Protein AF-A0A1G7YKD3-F1 (afdb_monomer_lite)

Sequence (193 aa):
MRKVAVENKAVTPDRVGYTEREWEIMSPSARAHALGMTGPFNSEQFAQIHDGLVSPNQDISTAEREVIDRHAAKVNKLTDDYHHAYDDYRRAEAGVVAAIREESRLRQAFEWRMNSDVYAPPTVDDLNEVKAAAAAVRAARKRLDESGETLGVAQVAMNTAKAAAYRARVVVRAEENRKVSDAILRDRGIAVG

Organism: Pseudonocardia oroxyli (NCBI:txid366584)

Radius of gyration: 28.32 Å; chains: 1; bounding box: 62×26×91 Å

Foldseek 3Di:
DDDDDDDPDPDDQVVLPDDPVRVVPDDPVRNCVSVCVVDDDDPVSVVCCVVVVD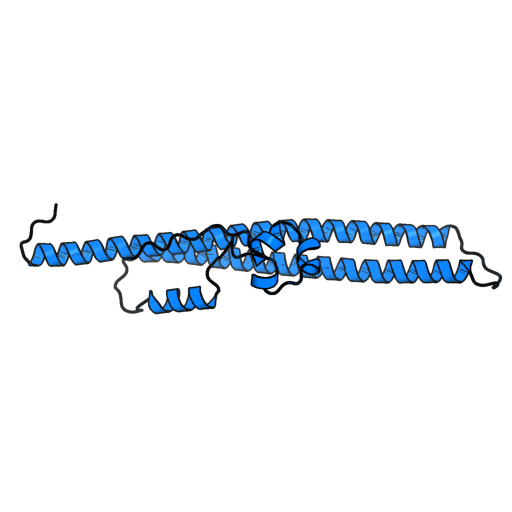PVPDDQDPVLVVLLVVLVVQLVVLVVQLVVLVVQLVVLVVQLVVLVVQLVVLVVVLVCLCPDPPPDHDDPVSVVSNVVSVVSNVVSVVSSVVSVVSSVVSVVSSSVSVVVSVVSNVVSVVVVVVVVVVVVCVVVVHDDD

pLDDT: mean 70.2, std 19.34, range [30.97, 97.44]

Structure (mmCIF, N/CA/C/O backbone):
data_AF-A0A1G7YKD3-F1
#
_entry.id   AF-A0A1G7YKD3-F1
#
loop_
_atom_site.group_PDB
_atom_site.id
_atom_site.type_symbol
_atom_site.label_atom_id
_atom_site.label_alt_id
_atom_site.label_comp_id
_atom_site.label_asym_id
_atom_site.label_entity_id
_atom_site.label_seq_id
_atom_site.pdbx_PDB_ins_code
_atom_site.Cartn_x
_atom_site.Cartn_y
_atom_site.Cartn_z
_atom_site.occupancy
_atom_site.B_iso_or_equiv
_atom_site.auth_seq_id
_atom_site.auth_comp_id
_atom_site.auth_asym_id
_atom_site.auth_atom_id
_atom_site.pdbx_PDB_model_num
ATOM 1 N N . MET A 1 1 ? -1.145 -16.060 40.521 1.00 38.69 1 MET A N 1
ATOM 2 C CA . MET A 1 1 ? -0.784 -15.937 39.090 1.00 38.69 1 MET A CA 1
ATOM 3 C C . MET A 1 1 ? 0.721 -15.719 38.993 1.00 38.69 1 MET A C 1
ATOM 5 O O . MET A 1 1 ? 1.215 -14.784 39.611 1.00 38.69 1 MET A O 1
ATOM 9 N N . ARG A 1 2 ? 1.466 -16.612 38.327 1.00 30.97 2 ARG A N 1
ATOM 10 C CA . ARG A 1 2 ? 2.925 -16.467 38.157 1.00 30.97 2 ARG A CA 1
ATOM 11 C C . ARG A 1 2 ? 3.202 -15.310 37.185 1.00 30.97 2 ARG A C 1
ATOM 13 O O . ARG A 1 2 ? 2.708 -15.347 36.064 1.00 30.97 2 ARG A O 1
ATOM 20 N N . LYS A 1 3 ? 3.972 -14.298 37.602 1.00 34.25 3 LYS A N 1
ATOM 21 C CA . LYS A 1 3 ? 4.530 -13.276 36.699 1.00 34.25 3 LYS A CA 1
ATOM 22 C C . LYS A 1 3 ? 5.616 -13.939 35.849 1.00 34.25 3 LYS A C 1
ATOM 24 O O . LYS A 1 3 ? 6.652 -14.316 36.387 1.00 34.25 3 LYS A O 1
ATOM 29 N N . VAL A 1 4 ? 5.377 -14.097 34.550 1.00 35.22 4 VAL A N 1
ATOM 30 C CA . VAL A 1 4 ? 6.423 -14.472 33.591 1.00 35.22 4 VAL A CA 1
ATOM 31 C C . VAL A 1 4 ? 7.138 -13.186 33.187 1.00 35.22 4 VAL A C 1
ATOM 33 O O . VAL A 1 4 ? 6.549 -12.327 32.535 1.00 35.22 4 VAL A O 1
ATOM 36 N N . ALA A 1 5 ? 8.384 -13.023 33.630 1.00 30.97 5 ALA A N 1
ATOM 37 C CA . ALA A 1 5 ? 9.269 -11.982 33.128 1.00 30.97 5 ALA A CA 1
ATOM 38 C C . ALA A 1 5 ? 9.722 -12.389 31.720 1.00 30.97 5 ALA A C 1
ATOM 40 O O . ALA A 1 5 ? 10.387 -13.409 31.552 1.00 30.97 5 ALA A O 1
ATOM 41 N N . VAL A 1 6 ? 9.322 -11.627 30.704 1.00 36.00 6 VAL A N 1
ATOM 42 C CA . VAL A 1 6 ? 9.832 -11.813 29.343 1.00 36.00 6 VAL A CA 1
ATOM 43 C C . VAL A 1 6 ? 11.226 -11.191 29.300 1.00 36.00 6 VAL A C 1
ATOM 45 O O . VAL A 1 6 ? 11.371 -9.971 29.280 1.00 36.00 6 VAL A O 1
ATOM 48 N N . GLU A 1 7 ? 12.258 -12.032 29.358 1.00 35.00 7 GLU A N 1
ATOM 49 C CA . GLU A 1 7 ? 13.643 -11.616 29.133 1.00 35.00 7 GLU A CA 1
ATOM 50 C C . GLU A 1 7 ? 13.803 -11.108 27.695 1.00 35.00 7 GLU A C 1
ATOM 52 O O . GLU A 1 7 ? 13.514 -11.818 26.730 1.00 35.00 7 GLU A O 1
ATOM 57 N N . ASN A 1 8 ? 14.287 -9.876 27.552 1.00 38.19 8 ASN A N 1
ATOM 58 C CA . ASN A 1 8 ? 14.479 -9.200 26.273 1.00 38.19 8 ASN A CA 1
ATOM 59 C C . ASN A 1 8 ? 15.760 -9.719 25.583 1.00 38.19 8 ASN A C 1
ATOM 61 O O . ASN A 1 8 ? 16.785 -9.041 25.549 1.00 38.19 8 ASN A O 1
ATOM 65 N N . LYS A 1 9 ? 15.743 -10.969 25.101 1.00 45.75 9 LYS A N 1
ATOM 66 C CA . LYS A 1 9 ? 16.811 -11.514 24.245 1.00 45.75 9 LYS A CA 1
ATOM 67 C C . LYS A 1 9 ? 16.598 -11.002 22.821 1.00 45.75 9 LYS A C 1
ATOM 69 O O . LYS A 1 9 ? 15.499 -11.146 22.290 1.00 45.75 9 LYS A O 1
ATOM 74 N N . ALA A 1 10 ? 17.635 -10.412 22.221 1.00 48.62 10 ALA A N 1
ATOM 75 C CA . ALA A 1 10 ? 17.621 -9.960 20.830 1.00 48.62 10 ALA A CA 1
ATOM 76 C C . ALA A 1 10 ? 17.100 -11.087 19.920 1.00 48.62 10 ALA A C 1
ATOM 78 O O . ALA A 1 10 ? 17.615 -12.206 19.950 1.00 48.62 10 ALA A O 1
ATOM 79 N N . VAL A 1 11 ? 16.021 -10.818 19.188 1.00 53.06 11 VAL A N 1
ATOM 80 C CA . VAL A 1 11 ? 15.343 -11.828 18.370 1.00 53.06 11 VAL A CA 1
ATOM 81 C C . VAL A 1 11 ? 16.173 -12.098 17.116 1.00 53.06 11 VAL A C 1
ATOM 83 O O . VAL A 1 11 ? 16.515 -11.161 16.396 1.00 53.06 11 VAL A O 1
ATOM 86 N N . THR A 1 12 ? 16.502 -13.367 16.867 1.00 55.34 12 THR A N 1
ATOM 87 C CA . THR A 1 12 ? 17.271 -13.802 15.694 1.00 55.34 12 THR A CA 1
ATOM 88 C C . THR A 1 12 ? 16.349 -14.135 14.506 1.00 55.34 12 THR A C 1
ATOM 90 O O . THR A 1 12 ? 15.229 -14.604 14.740 1.00 55.34 12 THR A O 1
ATOM 93 N N . PRO A 1 13 ? 16.786 -13.911 13.247 1.00 50.12 13 PRO A N 1
ATOM 94 C CA . PRO A 1 13 ? 15.979 -14.123 12.030 1.00 50.12 13 PRO A CA 1
ATOM 95 C C . PRO A 1 13 ? 15.358 -15.525 11.921 1.00 50.12 13 PRO A C 1
ATOM 97 O O . PRO A 1 13 ? 14.205 -15.686 11.518 1.00 50.12 13 PRO A O 1
ATOM 100 N N . ASP A 1 14 ? 16.086 -16.535 12.391 1.00 51.22 14 ASP A N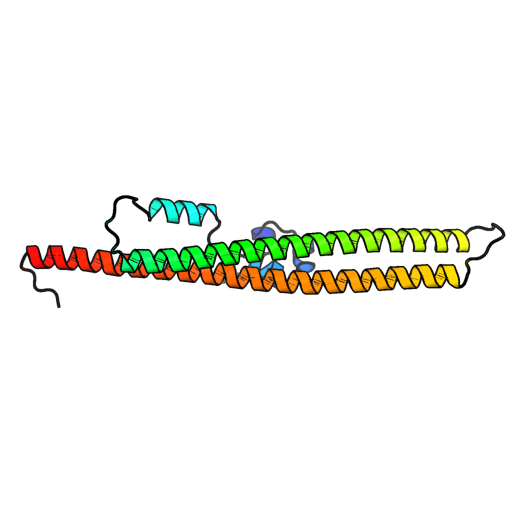 1
ATOM 101 C CA . ASP A 1 14 ? 15.695 -17.946 12.310 1.00 51.22 14 ASP A CA 1
ATOM 102 C C . ASP A 1 14 ? 14.414 -18.252 13.103 1.00 51.22 14 ASP A C 1
ATOM 104 O O . ASP A 1 14 ? 13.656 -19.159 12.761 1.00 51.22 14 ASP A O 1
ATOM 108 N N . ARG A 1 15 ? 14.126 -17.476 14.161 1.00 49.56 15 ARG A N 1
ATOM 109 C CA . ARG A 1 15 ? 12.924 -17.659 14.995 1.00 49.56 15 ARG A CA 1
ATOM 110 C C . ARG A 1 15 ? 11.627 -17.274 14.296 1.00 49.56 15 ARG A C 1
ATOM 112 O O . ARG A 1 15 ? 10.557 -17.638 14.777 1.00 49.56 15 ARG A O 1
ATOM 119 N N . VAL A 1 16 ? 11.725 -16.531 13.202 1.00 54.78 16 VAL A N 1
ATOM 120 C CA . VAL A 1 16 ? 10.587 -16.011 12.440 1.00 54.78 16 VAL A CA 1
ATOM 121 C C . VAL A 1 16 ? 10.553 -16.563 11.014 1.00 54.78 16 VAL A C 1
ATOM 123 O O . VAL A 1 16 ? 9.784 -16.083 10.191 1.00 54.78 16 VAL A O 1
ATOM 126 N N . GLY A 1 17 ? 11.336 -17.617 10.745 1.00 53.56 17 GLY A N 1
ATOM 127 C CA . GLY A 1 17 ? 11.281 -18.381 9.497 1.00 53.56 17 GLY A CA 1
ATOM 128 C C . GLY A 1 17 ? 12.033 -17.756 8.322 1.00 53.56 17 GLY A C 1
ATOM 129 O O . GLY A 1 17 ? 11.758 -18.128 7.186 1.00 53.56 17 GLY A O 1
ATOM 130 N N . TYR A 1 18 ? 12.967 -16.835 8.580 1.00 62.91 18 TYR A N 1
ATOM 131 C CA . TYR A 1 18 ? 13.781 -16.181 7.553 1.00 62.91 18 TYR A CA 1
ATOM 132 C C . TYR A 1 18 ? 15.259 -16.538 7.707 1.00 62.91 18 TYR A C 1
ATOM 134 O O . TYR A 1 18 ? 15.765 -16.665 8.822 1.00 62.91 18 TYR A O 1
ATOM 142 N N . THR A 1 19 ? 15.967 -16.649 6.586 1.00 72.00 19 THR A N 1
ATOM 143 C CA . THR A 1 19 ? 17.433 -16.725 6.563 1.00 72.00 19 THR A CA 1
ATOM 144 C C . THR A 1 19 ? 18.058 -15.361 6.882 1.00 72.00 19 THR A C 1
ATOM 146 O O . THR A 1 19 ? 17.443 -14.316 6.654 1.00 72.00 19 THR A O 1
ATOM 149 N N . GLU A 1 20 ? 19.311 -15.332 7.354 1.00 66.88 20 GLU A N 1
ATOM 150 C CA . GLU A 1 20 ? 20.027 -14.068 7.624 1.00 66.88 20 GLU A CA 1
ATOM 151 C C . GLU A 1 20 ? 20.058 -13.140 6.401 1.00 66.88 20 GLU A C 1
ATOM 153 O O . GLU A 1 20 ? 19.846 -11.933 6.513 1.00 66.88 20 GLU A O 1
ATOM 158 N N . ARG A 1 21 ? 20.224 -13.712 5.205 1.00 57.69 21 ARG A N 1
ATOM 159 C CA . ARG A 1 21 ? 20.298 -12.952 3.953 1.00 57.69 21 ARG A CA 1
ATOM 160 C C . ARG A 1 21 ? 18.961 -12.321 3.565 1.00 57.69 21 ARG A C 1
ATOM 162 O O . ARG A 1 21 ? 18.944 -11.209 3.045 1.00 57.69 21 ARG A O 1
ATOM 169 N N . GLU A 1 22 ? 17.846 -12.999 3.834 1.00 52.38 22 GLU A N 1
ATOM 170 C CA . GLU A 1 22 ? 16.496 -12.442 3.665 1.00 52.38 22 GLU A CA 1
ATOM 171 C C . GLU A 1 22 ? 16.217 -11.332 4.690 1.00 52.38 22 GLU A C 1
ATOM 173 O O . GLU A 1 22 ? 15.547 -10.347 4.380 1.00 52.38 22 GLU A O 1
ATOM 178 N N . TRP A 1 23 ? 16.783 -11.446 5.894 1.00 67.62 23 TRP A N 1
ATOM 179 C CA . TRP A 1 23 ? 16.665 -10.440 6.949 1.00 67.62 23 TRP A CA 1
ATOM 180 C C . TRP A 1 23 ? 17.374 -9.124 6.630 1.00 67.62 23 TRP A C 1
ATOM 182 O O . TRP A 1 23 ? 16.858 -8.043 6.924 1.00 67.62 23 TRP A O 1
ATOM 192 N N . GLU A 1 24 ? 18.554 -9.204 6.019 1.00 65.00 24 GLU A N 1
ATOM 193 C CA . GLU A 1 24 ? 19.370 -8.042 5.662 1.00 65.00 24 GLU A CA 1
ATOM 194 C C . GLU A 1 24 ? 18.742 -7.194 4.552 1.00 65.00 24 GLU A C 1
ATOM 196 O O . GLU A 1 24 ? 18.783 -5.963 4.623 1.00 65.00 24 GLU A O 1
ATOM 201 N N . ILE A 1 25 ? 18.122 -7.843 3.560 1.00 52.56 25 ILE A N 1
ATOM 202 C CA . ILE A 1 25 ? 17.486 -7.172 2.415 1.00 52.56 25 ILE A CA 1
ATOM 203 C C . ILE A 1 25 ? 16.083 -6.638 2.730 1.00 52.56 25 ILE A C 1
ATOM 205 O O . ILE A 1 25 ? 15.553 -5.821 1.977 1.00 52.56 25 ILE A O 1
ATOM 209 N N . MET A 1 26 ? 15.474 -7.070 3.839 1.00 51.12 26 MET A N 1
ATOM 210 C CA . MET A 1 26 ? 14.186 -6.547 4.285 1.00 51.12 26 MET A CA 1
ATOM 211 C C . MET A 1 26 ? 14.311 -5.102 4.775 1.00 51.12 26 MET A C 1
ATOM 213 O O . MET A 1 26 ? 15.222 -4.741 5.531 1.00 51.12 26 MET A O 1
ATOM 217 N N . SER A 1 27 ? 13.333 -4.270 4.409 1.00 48.12 27 SER A N 1
ATOM 218 C CA . SER A 1 27 ? 13.209 -2.931 4.983 1.00 48.12 27 SER A CA 1
ATOM 219 C C . SER A 1 27 ? 13.010 -3.019 6.509 1.00 48.12 27 SER A C 1
ATOM 221 O O . SER A 1 27 ? 12.480 -4.018 7.009 1.00 48.12 27 SER A O 1
ATOM 223 N N . PRO A 1 28 ? 13.408 -1.993 7.285 1.00 47.62 28 PRO A N 1
ATOM 224 C CA . PRO A 1 28 ? 13.198 -1.973 8.736 1.00 47.62 28 PRO A CA 1
ATOM 225 C C . PRO A 1 28 ? 11.739 -2.238 9.145 1.00 47.62 28 PRO A C 1
ATOM 227 O O . PRO A 1 28 ? 11.486 -2.928 10.132 1.00 47.62 28 PRO A O 1
ATOM 230 N N . SER A 1 29 ? 10.779 -1.766 8.345 1.00 45.28 29 SER A N 1
ATOM 231 C CA . SER A 1 29 ? 9.347 -2.009 8.553 1.00 45.28 29 SER A CA 1
ATOM 232 C C . SER A 1 29 ? 8.952 -3.473 8.321 1.00 45.28 29 SER A C 1
ATOM 234 O O . SER A 1 29 ? 8.183 -4.027 9.104 1.00 45.28 29 SER A O 1
ATOM 236 N N . ALA A 1 30 ? 9.511 -4.132 7.300 1.00 47.78 30 ALA A N 1
ATOM 237 C CA . ALA A 1 30 ? 9.285 -5.558 7.050 1.00 47.78 30 ALA A CA 1
ATOM 238 C C . ALA A 1 30 ? 9.865 -6.436 8.175 1.00 47.78 30 ALA A C 1
ATOM 240 O O . ALA A 1 30 ? 9.220 -7.386 8.616 1.00 47.78 30 ALA A O 1
ATOM 241 N N . ARG A 1 31 ? 11.024 -6.054 8.733 1.00 54.31 31 ARG A N 1
ATOM 242 C CA . ARG A 1 31 ? 11.603 -6.716 9.916 1.00 54.31 31 ARG A CA 1
ATOM 243 C C . ARG A 1 31 ? 10.718 -6.553 11.156 1.00 54.31 31 ARG A C 1
ATOM 245 O O . ARG A 1 31 ? 10.467 -7.527 11.858 1.00 54.31 31 ARG A O 1
ATOM 252 N N . ALA A 1 32 ? 10.180 -5.357 11.404 1.00 50.16 32 ALA A N 1
ATOM 253 C CA . ALA A 1 32 ? 9.248 -5.113 12.512 1.00 50.16 32 ALA A CA 1
ATOM 254 C C . ALA A 1 32 ? 7.934 -5.919 12.395 1.00 50.16 32 ALA A C 1
ATOM 256 O O . ALA A 1 32 ? 7.347 -6.297 13.414 1.00 50.16 32 ALA A O 1
ATOM 257 N N . HIS A 1 33 ? 7.493 -6.210 11.167 1.00 50.84 33 HIS A N 1
ATOM 258 C CA . HIS A 1 33 ? 6.355 -7.085 10.885 1.00 50.84 33 HIS A CA 1
ATOM 259 C C . HIS A 1 33 ? 6.683 -8.567 11.143 1.00 50.84 33 HIS A C 1
ATOM 261 O O . HIS A 1 33 ? 5.927 -9.235 11.850 1.00 50.84 33 HIS A O 1
ATOM 267 N N . ALA A 1 34 ? 7.826 -9.058 10.647 1.00 50.78 34 ALA A N 1
ATOM 268 C CA . ALA A 1 34 ? 8.283 -10.437 10.837 1.00 50.78 34 ALA A CA 1
ATOM 269 C C . ALA A 1 34 ? 8.557 -10.784 12.314 1.00 50.78 34 ALA A C 1
ATOM 271 O O . ALA A 1 34 ? 8.275 -11.894 12.748 1.00 50.78 34 ALA A O 1
ATOM 272 N N . LEU A 1 35 ? 9.039 -9.824 13.115 1.00 53.44 35 LEU A N 1
ATOM 273 C CA . LEU A 1 35 ? 9.321 -9.998 14.548 1.00 53.44 35 LEU A CA 1
ATOM 274 C C . LEU A 1 35 ? 8.080 -10.103 15.449 1.00 53.44 35 LEU A C 1
ATOM 276 O O . LEU A 1 35 ? 8.228 -10.219 16.666 1.00 53.44 35 LEU A O 1
ATOM 280 N N . GLY A 1 36 ? 6.861 -9.994 14.910 1.00 54.44 36 GLY A N 1
ATOM 281 C CA . GLY A 1 36 ? 5.640 -9.990 15.725 1.00 54.44 36 GLY A CA 1
ATOM 282 C C . GLY A 1 36 ? 5.551 -8.813 16.711 1.00 54.44 36 GLY A C 1
ATOM 283 O O . GLY A 1 36 ? 4.636 -8.763 17.530 1.00 54.44 36 GLY A O 1
ATOM 284 N N . MET A 1 37 ? 6.460 -7.829 16.620 1.00 45.22 37 MET A N 1
ATOM 285 C CA . MET A 1 37 ? 6.433 -6.600 17.426 1.00 45.22 37 MET A CA 1
ATOM 286 C C . MET A 1 37 ? 5.362 -5.603 16.962 1.00 45.22 37 MET A C 1
ATOM 288 O O . MET A 1 37 ? 5.146 -4.566 17.582 1.00 45.22 37 MET A O 1
ATOM 292 N N . THR A 1 38 ? 4.615 -5.971 15.925 1.00 46.47 38 THR A N 1
ATOM 293 C CA . THR A 1 38 ? 3.302 -5.424 15.592 1.00 46.47 38 THR A CA 1
ATOM 294 C C . THR A 1 38 ? 2.337 -6.591 15.416 1.00 46.47 38 THR A C 1
ATOM 296 O O . THR A 1 38 ? 1.947 -6.915 14.306 1.00 46.47 38 THR A O 1
ATOM 299 N N . GLY A 1 39 ? 1.999 -7.311 16.483 1.00 32.69 39 GLY A N 1
ATOM 300 C CA . GLY A 1 39 ? 0.990 -8.364 16.379 1.00 32.69 39 GLY A CA 1
ATOM 301 C C . GLY A 1 39 ? -0.425 -7.785 16.476 1.00 32.69 39 GLY A C 1
ATOM 302 O O . GLY A 1 39 ? -0.874 -7.552 17.600 1.00 32.69 39 GLY A O 1
ATOM 303 N N . PRO A 1 40 ? -1.189 -7.572 15.384 1.00 43.09 40 PRO A N 1
ATOM 304 C CA . PRO A 1 40 ? -2.617 -7.795 15.483 1.00 43.09 40 PRO A CA 1
ATOM 305 C C . PRO A 1 40 ? -2.806 -9.310 15.628 1.00 43.09 40 PRO A C 1
ATOM 307 O O . PRO A 1 40 ? -2.059 -10.095 15.042 1.00 43.09 40 PRO A O 1
ATOM 310 N N . PHE A 1 41 ? -3.788 -9.728 16.422 1.00 37.12 41 PHE A N 1
ATOM 311 C CA . PHE A 1 41 ? -4.295 -11.099 16.389 1.00 37.12 41 PHE A CA 1
ATOM 312 C C . PHE A 1 41 ? -4.356 -11.590 14.938 1.00 37.12 41 PHE A C 1
ATOM 314 O O . PHE A 1 41 ? -4.842 -10.850 14.073 1.00 37.12 41 PHE A O 1
ATOM 321 N N . ASN A 1 42 ? -3.871 -12.804 14.658 1.00 47.53 42 ASN A N 1
ATOM 322 C CA . ASN A 1 42 ? -4.130 -13.374 13.340 1.00 47.53 42 ASN A CA 1
ATOM 323 C C . ASN A 1 42 ? -5.661 -13.478 13.159 1.00 47.53 42 ASN A C 1
ATOM 325 O O . ASN A 1 42 ? -6.412 -13.548 14.137 1.00 47.53 42 ASN A O 1
ATOM 329 N N . SER A 1 43 ? -6.143 -13.419 11.922 1.00 42.00 43 SER A N 1
ATOM 330 C CA . SER A 1 43 ? -7.576 -13.346 11.608 1.00 42.00 43 SER A CA 1
ATOM 331 C C . SER A 1 43 ? -8.394 -14.460 12.277 1.00 42.00 43 SER A C 1
ATOM 333 O O . SER A 1 43 ? -9.520 -14.221 12.698 1.00 42.00 43 SER A O 1
ATOM 335 N N . GLU A 1 44 ? -7.804 -15.648 12.429 1.00 38.31 44 GLU A N 1
ATOM 336 C CA . GLU A 1 44 ? -8.383 -16.817 13.103 1.00 38.31 44 GLU A CA 1
ATOM 337 C C . GLU A 1 44 ? -8.466 -16.660 14.626 1.00 38.31 44 GLU A C 1
ATOM 339 O O . GLU A 1 44 ? -9.489 -16.980 15.220 1.00 38.31 44 GLU A O 1
ATOM 344 N N . GLN A 1 45 ? -7.433 -16.119 15.272 1.00 44.16 45 GLN A N 1
ATOM 345 C CA . GLN A 1 45 ? -7.435 -15.787 16.696 1.00 44.16 45 GLN A CA 1
ATOM 346 C C . GLN A 1 45 ? -8.430 -14.664 16.977 1.00 44.16 45 GLN A C 1
ATOM 348 O O . GLN A 1 45 ? -9.124 -14.694 17.989 1.00 44.16 45 GLN A O 1
ATOM 353 N N . PHE A 1 46 ? -8.549 -13.697 16.062 1.00 42.62 46 PHE A N 1
ATOM 354 C CA . PHE A 1 46 ? -9.577 -12.670 16.144 1.00 42.62 46 PHE A CA 1
ATOM 355 C C . PHE A 1 46 ? -10.975 -13.272 15.968 1.00 42.62 46 PHE A C 1
ATOM 357 O O . PHE A 1 46 ? -11.850 -12.912 16.740 1.00 42.62 46 PHE A O 1
ATOM 364 N N . ALA A 1 47 ? -11.185 -14.209 15.034 1.00 39.38 47 ALA A N 1
ATOM 365 C CA . ALA A 1 47 ? -12.465 -14.888 14.808 1.00 39.38 47 ALA A CA 1
ATOM 366 C C . ALA A 1 47 ? -12.869 -15.821 15.965 1.00 39.38 47 ALA A C 1
ATOM 368 O O . ALA A 1 47 ? -14.009 -15.788 16.403 1.00 39.38 47 ALA A O 1
ATOM 369 N N . GLN A 1 48 ? -11.941 -16.586 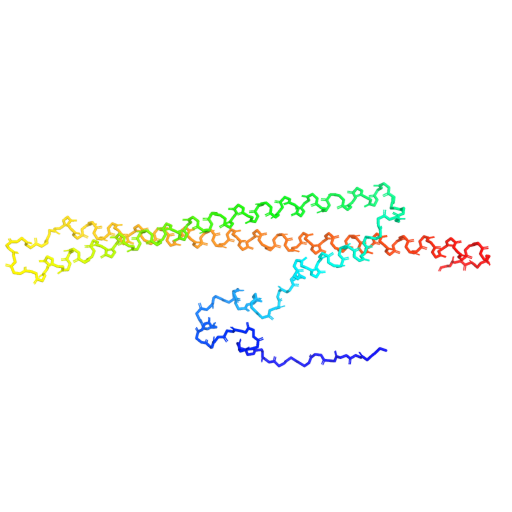16.543 1.00 40.09 48 GLN A N 1
ATOM 370 C CA . GLN A 1 48 ? -12.218 -17.439 17.707 1.00 40.09 48 GLN A CA 1
ATOM 371 C C . GLN A 1 48 ? -12.494 -16.622 18.973 1.00 40.09 48 GLN A C 1
ATOM 373 O O . GLN A 1 48 ? -13.349 -16.987 19.776 1.00 40.09 48 GLN A O 1
ATOM 378 N N . ILE A 1 49 ? -11.810 -15.487 19.146 1.00 40.44 49 ILE A N 1
ATOM 379 C CA . ILE A 1 49 ? -12.129 -14.529 20.209 1.00 40.44 49 ILE A CA 1
ATOM 380 C C . ILE A 1 49 ? -13.454 -13.820 19.896 1.00 40.44 49 ILE A C 1
ATOM 382 O O . ILE A 1 49 ? -14.236 -13.592 20.806 1.00 40.44 49 ILE A O 1
ATOM 386 N N . HIS A 1 50 ? -13.748 -13.509 18.634 1.00 37.00 50 HIS A N 1
ATOM 387 C CA . HIS A 1 50 ? -15.008 -12.912 18.189 1.00 37.00 50 HIS A CA 1
ATOM 388 C C . HIS A 1 50 ? -16.205 -13.836 18.466 1.00 37.00 50 HIS A C 1
ATOM 390 O O . HIS A 1 50 ? -17.159 -13.400 19.106 1.00 37.00 50 HIS A O 1
ATOM 396 N N . ASP A 1 51 ? -16.117 -15.109 18.085 1.00 37.44 51 ASP A N 1
ATOM 397 C CA . ASP A 1 51 ? -17.179 -16.110 18.239 1.00 37.44 51 ASP A CA 1
ATOM 398 C C . ASP A 1 51 ? -17.270 -16.649 19.673 1.00 37.44 51 ASP A C 1
ATOM 400 O O . ASP A 1 51 ? -18.359 -16.920 20.167 1.00 37.44 51 ASP A O 1
ATOM 404 N N . GLY A 1 52 ? -16.145 -16.744 20.390 1.00 37.03 52 GLY A N 1
ATOM 405 C CA . GLY A 1 52 ? -16.121 -17.131 21.804 1.00 37.03 52 GLY A CA 1
ATOM 406 C C . GLY A 1 52 ? -16.570 -16.018 22.756 1.00 37.03 52 GLY A C 1
ATOM 407 O O . GLY A 1 52 ? -17.028 -16.296 23.864 1.00 37.03 52 GLY A O 1
ATOM 408 N N . LEU A 1 53 ? -16.457 -14.750 22.346 1.00 36.97 53 LEU A N 1
ATOM 409 C CA . LEU A 1 53 ? -16.955 -13.615 23.116 1.00 36.97 53 LEU A CA 1
ATOM 410 C C . LEU A 1 53 ? -18.423 -13.330 22.789 1.00 36.97 53 LEU A C 1
ATOM 412 O O . LEU A 1 53 ? -19.182 -13.016 23.706 1.00 36.97 53 LEU A O 1
ATOM 416 N N . VAL A 1 54 ? -18.864 -13.404 21.535 1.00 41.81 54 VAL A N 1
ATOM 417 C CA . VAL A 1 54 ? -20.278 -13.222 21.177 1.00 41.81 54 VAL A CA 1
ATOM 418 C C . VAL A 1 54 ? -21.033 -14.510 21.499 1.00 41.81 54 VAL A C 1
ATOM 420 O O . VAL A 1 54 ? -21.214 -15.360 20.640 1.00 41.81 54 VAL A O 1
ATOM 423 N N . SER A 1 55 ? -21.539 -14.646 22.728 1.00 40.59 55 SER A N 1
ATOM 424 C CA . SER A 1 55 ? -22.763 -15.431 22.879 1.00 40.59 55 SER A CA 1
ATOM 425 C C . SER A 1 55 ? -23.850 -14.649 22.137 1.00 40.59 55 SER A C 1
ATOM 427 O O . SER A 1 55 ? -24.129 -13.514 22.536 1.00 40.59 55 SER A O 1
ATOM 429 N N . PRO A 1 56 ? -24.461 -15.183 21.065 1.00 45.66 56 PRO A N 1
ATOM 430 C CA . PRO A 1 56 ? -25.522 -14.491 20.329 1.00 45.66 56 PRO A CA 1
ATOM 431 C C . PRO A 1 56 ? -26.767 -14.180 21.185 1.00 45.66 56 PRO A C 1
ATOM 433 O O . PRO A 1 56 ? -27.680 -13.521 20.699 1.00 45.66 56 PRO A O 1
ATOM 436 N N . ASN A 1 57 ? -26.786 -14.602 22.457 1.00 43.84 57 ASN A N 1
ATOM 437 C CA . ASN A 1 57 ? -27.937 -14.564 23.354 1.00 43.84 57 ASN A CA 1
ATOM 438 C C . ASN A 1 57 ? -27.787 -13.603 24.556 1.00 43.84 57 ASN A C 1
ATOM 440 O O . ASN A 1 57 ? -28.524 -13.757 25.526 1.00 43.84 57 ASN A O 1
ATOM 444 N N . GLN A 1 58 ? -26.834 -12.662 24.563 1.00 53.66 58 GLN A N 1
ATOM 445 C CA . GLN A 1 58 ? -26.758 -11.639 25.624 1.00 53.66 58 GLN A CA 1
ATOM 446 C C . GLN A 1 58 ? -27.470 -10.342 25.209 1.00 53.66 58 GLN A C 1
ATOM 448 O O . GLN A 1 58 ? -27.235 -9.832 24.113 1.00 53.66 58 GLN A O 1
ATOM 453 N N . ASP A 1 59 ? -28.333 -9.827 26.092 1.00 57.81 59 ASP A N 1
ATOM 454 C CA . ASP A 1 59 ? -29.091 -8.582 25.911 1.00 57.81 59 ASP A CA 1
ATOM 455 C C . ASP A 1 59 ? -28.160 -7.362 25.980 1.00 57.81 59 ASP A C 1
ATOM 457 O O . ASP A 1 59 ? -27.929 -6.790 27.044 1.00 57.81 59 ASP A O 1
ATOM 461 N N . ILE A 1 60 ? -27.626 -6.967 24.825 1.00 60.31 60 ILE A N 1
ATOM 462 C CA . ILE A 1 60 ? -26.855 -5.731 24.649 1.00 60.31 60 ILE A CA 1
ATOM 463 C C . ILE A 1 60 ? -27.841 -4.569 24.493 1.00 60.31 60 ILE A C 1
ATOM 465 O O . ILE A 1 60 ? -28.778 -4.668 23.693 1.00 60.31 60 ILE A O 1
ATOM 469 N N . SER A 1 61 ? -27.644 -3.449 25.197 1.00 72.31 61 SER A N 1
ATOM 470 C CA . SER A 1 61 ? -28.525 -2.290 25.002 1.00 72.31 61 SER A CA 1
ATOM 471 C C . SER A 1 61 ? -28.392 -1.705 23.589 1.00 72.31 61 SER A C 1
ATOM 473 O O . SER A 1 61 ? -27.346 -1.815 22.941 1.00 72.31 61 SER A O 1
ATOM 475 N N . THR A 1 62 ? -29.438 -1.020 23.111 1.00 74.75 62 THR A N 1
ATOM 476 C CA . THR A 1 62 ? -29.441 -0.364 21.789 1.00 74.75 62 THR A CA 1
ATOM 477 C C . THR A 1 62 ? -28.247 0.580 21.610 1.00 74.75 62 THR A C 1
ATOM 479 O O . THR A 1 62 ? -27.587 0.545 20.577 1.00 74.75 62 THR A O 1
ATOM 482 N N . ALA A 1 63 ? -27.903 1.363 22.639 1.00 66.62 63 ALA A N 1
ATOM 483 C CA . ALA A 1 63 ? -26.787 2.310 22.590 1.00 66.62 63 ALA A CA 1
ATOM 484 C C . ALA A 1 63 ? -25.411 1.616 22.505 1.00 66.62 63 ALA A C 1
ATOM 486 O O . ALA A 1 63 ? -24.526 2.056 21.771 1.00 66.62 63 ALA A O 1
ATOM 487 N N . GLU A 1 64 ? -25.221 0.515 23.234 1.00 64.12 64 GLU A N 1
ATOM 488 C CA . GLU A 1 64 ? -23.994 -0.292 23.194 1.00 64.12 64 GLU A CA 1
ATOM 489 C C . GLU A 1 64 ? -23.834 -0.982 21.829 1.00 64.12 64 GLU A C 1
ATOM 491 O O . GLU A 1 64 ? -22.738 -0.999 21.257 1.00 64.12 64 GLU A O 1
ATOM 496 N N . ARG A 1 65 ? -24.941 -1.467 21.253 1.00 71.56 65 ARG A N 1
ATOM 497 C CA . ARG A 1 65 ? -24.972 -2.023 19.896 1.00 71.56 65 ARG A CA 1
ATOM 498 C C . ARG A 1 65 ? -24.626 -0.972 18.837 1.00 71.56 65 ARG A C 1
ATOM 500 O O . ARG A 1 65 ? -23.742 -1.224 18.024 1.00 71.56 65 ARG A O 1
ATOM 507 N N . GLU A 1 66 ? -25.176 0.239 18.917 1.00 75.06 66 GLU A N 1
ATOM 508 C CA . GLU A 1 66 ? -24.825 1.347 18.010 1.00 75.06 66 GLU A CA 1
ATOM 509 C C . GLU A 1 66 ? -23.330 1.722 18.053 1.00 75.06 66 GLU A C 1
ATOM 511 O O . GLU A 1 66 ? -22.728 2.075 17.034 1.00 75.06 66 GLU A O 1
ATOM 516 N N . VAL A 1 67 ? -22.687 1.661 19.225 1.00 70.06 67 VAL A N 1
ATOM 517 C CA . VAL A 1 67 ? -21.233 1.873 19.345 1.00 70.06 67 VAL A CA 1
ATOM 518 C C . VAL A 1 67 ? -20.469 0.762 18.624 1.00 70.06 67 VAL A C 1
ATOM 520 O O . VAL A 1 67 ? -19.566 1.053 17.832 1.00 70.06 67 VAL A O 1
ATOM 523 N N . ILE A 1 68 ? -20.838 -0.499 18.859 1.00 68.00 68 ILE A N 1
ATOM 524 C CA . ILE A 1 68 ? -20.206 -1.663 18.225 1.00 68.00 68 ILE A CA 1
ATOM 525 C C . ILE A 1 68 ? -20.354 -1.604 16.702 1.00 68.00 68 ILE A C 1
ATOM 527 O O . ILE A 1 68 ? -19.365 -1.814 15.994 1.00 68.00 68 ILE A O 1
ATOM 531 N N . ASP A 1 69 ? -21.541 -1.260 16.209 1.00 76.69 69 ASP A N 1
ATOM 532 C CA . ASP A 1 69 ? -21.854 -1.202 14.783 1.00 76.69 69 ASP A CA 1
ATOM 533 C C . ASP A 1 69 ? -21.089 -0.072 14.083 1.00 76.69 69 ASP A C 1
ATOM 535 O O . ASP A 1 69 ? -20.507 -0.289 13.019 1.00 76.69 69 ASP A O 1
ATOM 539 N N . ARG A 1 70 ? -20.960 1.110 14.707 1.00 75.75 70 ARG A N 1
ATOM 540 C CA . ARG A 1 70 ? -20.110 2.201 14.183 1.00 75.75 70 ARG A CA 1
ATOM 541 C C . ARG A 1 70 ? -18.644 1.788 14.067 1.00 75.75 70 ARG A C 1
ATOM 543 O O . ARG A 1 70 ? -17.983 2.102 13.075 1.00 75.75 70 ARG A O 1
ATOM 550 N N . HIS A 1 71 ? -18.121 1.084 15.070 1.00 75.12 71 HIS A N 1
ATOM 551 C CA . HIS A 1 71 ? -16.752 0.576 15.034 1.00 75.12 71 HIS A CA 1
ATOM 552 C C . HIS A 1 71 ? -16.571 -0.522 13.978 1.00 75.12 71 HIS A C 1
ATOM 554 O O . HIS A 1 71 ? -15.558 -0.514 13.279 1.00 75.12 71 HIS A O 1
ATOM 560 N N . ALA A 1 72 ? -17.546 -1.421 13.823 1.00 72.69 72 ALA A N 1
ATOM 561 C CA . ALA A 1 72 ? -17.538 -2.452 12.788 1.00 72.69 72 ALA A CA 1
ATOM 562 C C . ALA A 1 72 ? -17.573 -1.838 11.380 1.00 72.69 72 ALA A C 1
ATOM 564 O O . ALA A 1 72 ? -16.728 -2.166 10.551 1.00 72.69 72 ALA A O 1
ATOM 565 N N . ALA A 1 73 ? -18.459 -0.868 11.139 1.00 76.12 73 ALA A N 1
ATOM 566 C CA . ALA A 1 73 ? -18.543 -0.147 9.871 1.00 76.12 73 ALA A CA 1
ATOM 567 C C . ALA A 1 73 ? -17.220 0.553 9.515 1.00 76.12 73 ALA A C 1
ATOM 569 O O . ALA A 1 73 ? -16.758 0.483 8.376 1.00 76.12 73 ALA A O 1
ATOM 570 N N . LYS A 1 74 ? -16.562 1.177 10.501 1.00 79.44 74 LYS A N 1
ATOM 571 C CA . LYS A 1 74 ? -15.247 1.803 10.308 1.00 79.44 74 LYS A CA 1
ATOM 572 C C . LYS A 1 74 ? -14.160 0.785 9.950 1.00 79.44 74 LYS A C 1
ATOM 574 O O . LYS A 1 74 ? -13.330 1.071 9.093 1.00 79.44 74 LYS A O 1
ATOM 579 N N . VAL A 1 75 ? -14.143 -0.375 10.610 1.00 74.75 75 VAL A N 1
ATOM 580 C CA . VAL A 1 75 ? -13.181 -1.449 10.311 1.00 74.75 75 VAL A CA 1
ATOM 581 C C . VAL A 1 75 ? -13.407 -2.010 8.909 1.00 74.75 75 VAL A C 1
ATOM 583 O O . VAL A 1 75 ? -12.427 -2.200 8.195 1.00 74.75 75 VAL A O 1
ATOM 586 N N . ASN A 1 76 ? -14.661 -2.219 8.499 1.00 79.06 76 ASN A N 1
ATOM 587 C CA . ASN A 1 76 ? -14.989 -2.707 7.158 1.00 79.06 76 ASN A CA 1
ATOM 588 C C . ASN A 1 76 ? -14.487 -1.738 6.087 1.00 79.06 76 ASN A C 1
ATOM 590 O O . ASN A 1 76 ? -13.682 -2.133 5.253 1.00 79.06 76 ASN A O 1
ATOM 594 N N . LYS A 1 77 ? -14.828 -0.447 6.203 1.00 90.62 77 LYS A N 1
ATOM 595 C CA . LYS A 1 77 ? -14.346 0.578 5.268 1.00 90.62 77 LYS A CA 1
ATOM 596 C C . LYS A 1 77 ? -12.817 0.590 5.147 1.00 90.62 77 LYS A C 1
ATOM 598 O O . LYS A 1 77 ? -12.286 0.597 4.049 1.00 90.62 77 LYS A O 1
ATOM 603 N N . LEU A 1 78 ? -12.098 0.574 6.272 1.00 76.75 78 LEU A N 1
ATOM 604 C CA . LEU A 1 78 ? -10.628 0.594 6.255 1.00 76.75 78 LEU A CA 1
ATOM 605 C C . LEU A 1 78 ? -10.013 -0.703 5.714 1.00 76.75 78 LEU A C 1
ATOM 607 O O . LEU A 1 78 ? -8.87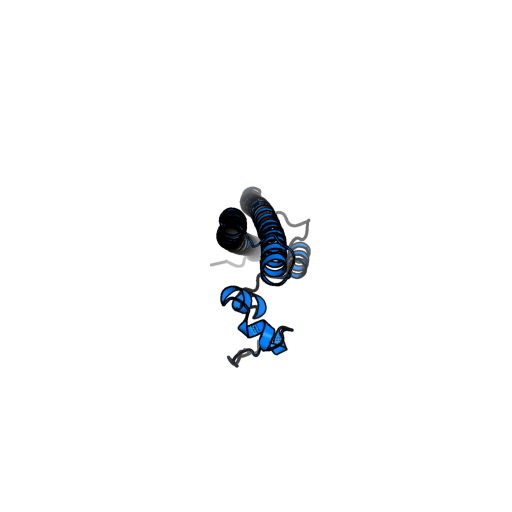4 -0.696 5.256 1.00 76.75 78 LEU A O 1
ATOM 611 N N . THR A 1 79 ? -10.745 -1.812 5.795 1.00 80.88 79 THR A N 1
ATOM 612 C CA . THR A 1 79 ? -10.345 -3.080 5.180 1.00 80.88 79 THR A CA 1
ATOM 613 C C . THR A 1 79 ? -10.500 -2.998 3.661 1.00 80.88 79 THR A C 1
ATOM 615 O O . THR A 1 79 ? -9.601 -3.427 2.944 1.00 80.88 79 THR A O 1
ATOM 618 N N . ASP A 1 80 ? -11.574 -2.374 3.171 1.00 88.12 80 ASP A N 1
ATOM 619 C CA . ASP A 1 80 ? -11.762 -2.101 1.741 1.00 88.12 80 ASP A CA 1
ATOM 620 C C . ASP A 1 80 ? -10.687 -1.138 1.211 1.00 88.12 80 ASP A C 1
ATOM 622 O O . ASP A 1 80 ? -10.048 -1.422 0.197 1.00 88.12 80 ASP A O 1
ATOM 626 N N . ASP A 1 81 ? -10.405 -0.051 1.941 1.00 85.38 81 ASP A N 1
ATOM 627 C CA . ASP A 1 81 ? -9.334 0.903 1.611 1.00 85.38 81 ASP A CA 1
ATOM 628 C C . ASP A 1 81 ? -7.960 0.200 1.531 1.00 85.38 81 ASP A C 1
ATOM 630 O O . ASP A 1 81 ? -7.161 0.473 0.633 1.00 85.38 81 ASP A O 1
ATOM 634 N N . TYR A 1 82 ? -7.686 -0.742 2.444 1.00 86.25 82 TYR A N 1
ATOM 635 C CA . TYR A 1 82 ? -6.470 -1.562 2.420 1.00 86.25 82 TYR A CA 1
ATOM 636 C C . TYR A 1 82 ? -6.398 -2.463 1.182 1.00 86.25 82 TYR A C 1
ATOM 638 O O . TYR A 1 82 ? -5.347 -2.524 0.544 1.00 86.25 82 TYR A O 1
ATOM 646 N N . HIS A 1 83 ? -7.490 -3.142 0.819 1.00 87.81 83 HIS A N 1
ATOM 647 C CA . HIS A 1 83 ? -7.515 -3.987 -0.376 1.00 87.81 83 HIS A CA 1
ATOM 648 C C . HIS A 1 83 ? -7.287 -3.170 -1.652 1.00 87.81 83 HIS A C 1
ATOM 650 O O . HIS A 1 83 ? -6.474 -3.566 -2.485 1.00 87.81 83 HIS A O 1
ATOM 656 N N . HIS A 1 84 ? -7.906 -1.993 -1.774 1.00 91.31 84 HIS A N 1
ATOM 657 C CA . HIS A 1 84 ? -7.658 -1.098 -2.905 1.00 91.31 84 HIS A CA 1
ATOM 658 C C . HIS A 1 84 ? -6.191 -0.652 -2.989 1.00 91.31 84 HIS A C 1
ATOM 660 O O . HIS A 1 84 ? -5.591 -0.728 -4.062 1.00 91.31 84 HIS A O 1
ATOM 666 N N . ALA A 1 85 ? -5.583 -0.269 -1.860 1.00 79.88 85 ALA A N 1
ATOM 667 C CA . ALA A 1 85 ? -4.166 0.094 -1.814 1.00 79.88 85 ALA A CA 1
ATOM 668 C C . ALA A 1 85 ? -3.242 -1.091 -2.156 1.00 79.88 85 ALA A C 1
ATOM 670 O O . ALA A 1 85 ? -2.199 -0.915 -2.790 1.00 79.88 85 ALA A O 1
ATOM 671 N N . TYR A 1 86 ? -3.621 -2.309 -1.765 1.00 87.81 86 TYR A N 1
ATOM 672 C CA . TYR A 1 86 ? -2.888 -3.523 -2.114 1.00 87.81 86 TYR A CA 1
ATOM 673 C C . TYR A 1 86 ? -2.959 -3.813 -3.619 1.00 87.81 86 TYR A C 1
ATOM 675 O O . TYR A 1 86 ? -1.935 -4.104 -4.240 1.00 87.81 86 TYR A O 1
ATOM 683 N N . ASP A 1 87 ? -4.135 -3.665 -4.230 1.00 92.12 87 ASP A N 1
ATOM 684 C CA . ASP A 1 87 ? -4.312 -3.818 -5.675 1.00 92.12 87 ASP A CA 1
ATOM 685 C C . ASP A 1 87 ? -3.520 -2.767 -6.469 1.00 92.12 87 ASP A C 1
ATOM 687 O O . ASP A 1 87 ? -2.943 -3.082 -7.514 1.00 92.12 87 ASP A O 1
ATOM 691 N N . ASP A 1 88 ? -3.462 -1.522 -5.984 1.00 90.00 88 ASP A N 1
ATOM 692 C CA . ASP A 1 88 ? -2.610 -0.465 -6.545 1.00 90.00 88 ASP A CA 1
ATOM 693 C C . ASP A 1 88 ? -1.125 -0.844 -6.471 1.00 90.00 88 ASP A C 1
ATOM 695 O O . ASP A 1 88 ? -0.419 -0.789 -7.483 1.00 90.00 88 ASP A O 1
ATOM 699 N N . TYR A 1 89 ? -0.662 -1.305 -5.305 1.00 87.62 89 TYR A N 1
ATOM 700 C CA . TYR A 1 89 ? 0.712 -1.770 -5.112 1.00 87.62 89 TYR A CA 1
ATOM 701 C C . TYR A 1 89 ? 1.070 -2.913 -6.071 1.00 87.62 89 TYR A C 1
ATOM 703 O O . TYR A 1 89 ? 2.091 -2.855 -6.761 1.00 87.62 89 TYR A O 1
ATOM 711 N N . ARG A 1 90 ? 0.201 -3.924 -6.196 1.00 91.25 90 ARG A N 1
ATOM 712 C CA . ARG A 1 90 ? 0.406 -5.060 -7.110 1.00 91.25 90 ARG A CA 1
ATOM 713 C C . ARG A 1 90 ? 0.440 -4.629 -8.575 1.00 91.25 90 ARG A C 1
ATOM 715 O O . ARG A 1 90 ? 1.255 -5.141 -9.346 1.00 91.25 90 ARG A O 1
ATOM 722 N N . ARG A 1 91 ? -0.399 -3.667 -8.971 1.00 91.25 91 ARG A N 1
ATOM 723 C CA . ARG A 1 91 ? -0.351 -3.073 -10.318 1.00 91.25 91 ARG A CA 1
ATOM 724 C C . ARG A 1 91 ? 0.951 -2.311 -10.558 1.00 91.25 91 ARG A C 1
ATOM 726 O O . ARG A 1 91 ? 1.542 -2.459 -11.629 1.00 91.25 91 ARG A O 1
ATOM 733 N N . ALA A 1 92 ? 1.422 -1.539 -9.580 1.00 84.56 92 ALA A N 1
ATOM 734 C CA . ALA A 1 92 ? 2.695 -0.829 -9.675 1.00 84.56 92 ALA A CA 1
ATOM 735 C C . ALA A 1 92 ? 3.878 -1.803 -9.812 1.00 84.56 92 ALA A C 1
ATOM 737 O O . ALA A 1 92 ? 4.746 -1.604 -10.662 1.00 84.56 92 ALA A O 1
ATOM 738 N N . GLU A 1 93 ? 3.875 -2.897 -9.049 1.00 90.56 93 GLU A N 1
ATOM 739 C CA . GLU A 1 93 ? 4.903 -3.941 -9.100 1.00 90.56 93 GLU A CA 1
ATOM 740 C C . GLU A 1 93 ? 4.959 -4.608 -10.482 1.00 90.56 93 GLU A C 1
ATOM 742 O O . GLU A 1 93 ? 6.026 -4.696 -11.096 1.00 90.56 93 GLU A O 1
ATOM 747 N N . ALA A 1 94 ? 3.801 -4.995 -11.028 1.00 90.06 94 ALA A N 1
ATOM 748 C CA . ALA A 1 94 ? 3.708 -5.531 -12.385 1.00 90.06 94 ALA A CA 1
ATOM 749 C C . ALA A 1 94 ? 4.222 -4.529 -13.437 1.00 90.06 94 ALA A C 1
ATOM 751 O O . ALA A 1 94 ? 4.922 -4.919 -14.376 1.00 90.06 94 ALA A O 1
ATOM 752 N N . GLY A 1 95 ? 3.937 -3.234 -13.255 1.00 89.50 95 GLY A N 1
ATOM 753 C CA . GLY A 1 95 ? 4.455 -2.155 -14.098 1.00 89.50 95 GLY A CA 1
ATOM 754 C C . GLY A 1 95 ? 5.982 -2.034 -14.060 1.00 89.50 95 GLY A C 1
ATOM 755 O O . GLY A 1 95 ? 6.609 -1.876 -15.109 1.00 89.50 95 GLY A O 1
ATOM 756 N N . VAL A 1 96 ? 6.600 -2.175 -12.882 1.00 92.94 96 VAL A N 1
ATOM 757 C CA . VAL A 1 96 ? 8.067 -2.207 -12.736 1.00 92.94 96 VAL A CA 1
ATOM 758 C C . VAL A 1 96 ? 8.660 -3.399 -13.479 1.00 92.94 96 VAL A C 1
ATOM 760 O O . VAL A 1 96 ? 9.622 -3.233 -14.230 1.00 92.94 96 VAL A O 1
ATOM 763 N N . VAL A 1 97 ? 8.080 -4.591 -13.320 1.00 94.94 97 VAL A N 1
ATOM 764 C CA . VAL A 1 97 ? 8.550 -5.804 -14.008 1.00 94.94 97 VAL A CA 1
ATOM 765 C C . VAL A 1 97 ? 8.466 -5.645 -15.527 1.00 94.94 97 VAL A C 1
ATOM 767 O O . VAL A 1 97 ? 9.423 -5.979 -16.228 1.00 94.94 97 VAL A O 1
ATOM 770 N N . ALA A 1 98 ? 7.358 -5.110 -16.045 1.00 92.81 98 ALA A N 1
ATOM 771 C CA . ALA A 1 98 ? 7.194 -4.852 -17.473 1.00 92.81 98 ALA A CA 1
ATOM 772 C C . ALA A 1 98 ? 8.239 -3.853 -17.999 1.00 92.81 98 ALA A C 1
ATOM 774 O O . ALA A 1 98 ? 8.878 -4.117 -19.017 1.00 92.81 98 ALA A O 1
ATOM 775 N N . ALA A 1 99 ? 8.477 -2.755 -17.273 1.00 90.94 99 ALA A N 1
ATOM 776 C CA . ALA A 1 99 ? 9.476 -1.757 -17.647 1.00 90.94 99 ALA A CA 1
ATOM 777 C C . ALA A 1 99 ? 10.906 -2.325 -17.645 1.00 90.94 99 ALA A C 1
ATOM 779 O O . ALA A 1 99 ? 11.683 -2.025 -18.548 1.00 90.94 99 ALA A O 1
ATOM 780 N N . ILE A 1 100 ? 11.257 -3.166 -16.662 1.00 93.50 100 ILE A N 1
ATOM 781 C CA . ILE A 1 100 ? 12.582 -3.805 -16.587 1.00 93.50 100 ILE A CA 1
ATOM 782 C C . ILE A 1 100 ? 12.790 -4.763 -17.758 1.00 93.50 100 ILE A C 1
ATOM 784 O O . ILE A 1 100 ? 13.856 -4.754 -18.367 1.00 93.50 100 ILE A O 1
ATOM 788 N N . ARG A 1 101 ? 11.779 -5.576 -18.091 1.00 95.94 101 ARG A N 1
ATOM 789 C CA . ARG A 1 101 ? 11.856 -6.489 -19.242 1.00 95.94 101 ARG A CA 1
ATOM 790 C C . ARG A 1 101 ? 12.110 -5.726 -20.536 1.00 95.94 101 ARG A C 1
ATOM 792 O O . ARG A 1 101 ? 12.951 -6.145 -21.324 1.00 95.94 101 ARG A O 1
ATOM 799 N N . GLU A 1 102 ? 11.416 -4.609 -20.726 1.00 96.69 102 GLU A N 1
ATOM 800 C CA . GLU A 1 102 ? 11.578 -3.779 -21.916 1.00 96.69 102 GLU A CA 1
ATOM 801 C C . GLU A 1 102 ? 12.949 -3.091 -21.970 1.00 96.69 102 GLU A C 1
ATOM 803 O O . GLU A 1 102 ? 13.618 -3.132 -23.001 1.00 96.69 102 GLU A O 1
ATOM 808 N N . GLU A 1 103 ? 13.425 -2.536 -20.851 1.00 97.12 103 GLU A N 1
ATOM 809 C CA . GLU A 1 103 ? 14.773 -1.961 -20.766 1.00 97.12 103 GLU A CA 1
ATOM 810 C C . GLU A 1 103 ? 15.855 -3.008 -21.052 1.00 97.12 103 GLU A C 1
ATOM 812 O O . GLU A 1 103 ? 16.767 -2.745 -21.835 1.00 97.12 103 GLU A O 1
ATOM 817 N N . SER A 1 104 ? 15.713 -4.217 -20.501 1.00 96.38 104 SER A N 1
ATOM 818 C CA . SER A 1 104 ? 16.641 -5.324 -20.745 1.00 96.38 104 SER A CA 1
ATOM 819 C C . SER A 1 104 ? 16.635 -5.759 -22.211 1.00 96.38 104 SER A C 1
ATOM 821 O O . SER A 1 104 ? 17.699 -5.984 -22.783 1.00 96.38 104 SER A O 1
ATOM 823 N N . ARG A 1 105 ? 15.455 -5.831 -22.843 1.00 96.12 105 ARG A N 1
ATOM 824 C CA . ARG A 1 105 ? 15.310 -6.155 -24.271 1.00 96.12 105 ARG A CA 1
ATOM 825 C C . ARG A 1 105 ? 16.032 -5.131 -25.151 1.00 96.12 105 ARG A C 1
ATOM 827 O O . ARG A 1 105 ? 16.786 -5.519 -26.041 1.00 96.12 105 ARG A O 1
ATOM 834 N N . LEU A 1 106 ? 15.816 -3.838 -24.901 1.00 94.00 106 LEU A N 1
ATOM 835 C CA . LEU A 1 106 ? 16.443 -2.751 -25.661 1.00 94.00 106 LEU A CA 1
ATOM 836 C C . LEU A 1 106 ? 17.957 -2.701 -25.438 1.00 94.00 106 LEU A C 1
ATOM 838 O O . LEU A 1 106 ? 18.716 -2.551 -26.393 1.00 94.00 106 LEU A O 1
ATOM 842 N N . ARG A 1 107 ? 18.409 -2.897 -24.195 1.00 94.00 107 ARG A N 1
ATOM 843 C CA . ARG A 1 107 ? 19.835 -2.962 -23.867 1.00 94.00 107 ARG A CA 1
ATOM 844 C C . ARG A 1 107 ? 20.527 -4.127 -24.573 1.00 94.00 107 ARG A C 1
ATOM 846 O O . ARG A 1 107 ? 21.570 -3.919 -25.179 1.00 94.00 107 ARG A O 1
ATOM 853 N N . GLN A 1 108 ? 19.936 -5.322 -24.556 1.00 92.56 108 GLN A N 1
ATOM 854 C CA . GLN A 1 108 ? 20.484 -6.484 -25.265 1.00 92.56 108 GLN A CA 1
ATOM 855 C C . GLN A 1 108 ? 20.552 -6.251 -26.776 1.00 92.56 108 GLN A C 1
ATOM 857 O O . GLN A 1 108 ? 21.549 -6.601 -27.402 1.00 92.56 108 GLN A O 1
ATOM 862 N N . ALA A 1 109 ? 19.524 -5.635 -27.369 1.00 89.62 109 ALA A N 1
ATOM 863 C CA . ALA A 1 109 ? 19.541 -5.281 -28.787 1.00 89.62 109 ALA A CA 1
ATOM 864 C C . ALA A 1 109 ? 20.668 -4.285 -29.113 1.00 89.62 109 ALA A C 1
ATOM 866 O O . ALA A 1 109 ? 21.366 -4.452 -30.114 1.00 89.62 109 ALA A O 1
ATOM 867 N N . PHE A 1 110 ? 20.878 -3.287 -28.250 1.00 89.69 110 PHE A N 1
ATOM 868 C CA . PHE A 1 110 ? 21.970 -2.323 -28.373 1.00 89.69 110 PHE A CA 1
ATOM 869 C C . PHE A 1 110 ? 23.349 -2.997 -28.255 1.00 89.69 110 PHE A C 1
ATOM 871 O O . PHE A 1 110 ? 24.209 -2.799 -29.110 1.00 89.69 110 PHE A O 1
ATOM 878 N N . GLU A 1 111 ? 23.552 -3.836 -27.236 1.00 89.81 111 GLU A N 1
ATOM 879 C CA . GLU A 1 111 ? 24.797 -4.586 -27.015 1.00 89.81 111 GLU A CA 1
ATOM 880 C C . GLU A 1 111 ? 25.092 -5.559 -28.160 1.00 89.81 111 GLU A C 1
ATOM 882 O O . GLU A 1 111 ? 26.235 -5.675 -28.598 1.00 89.81 111 GLU A O 1
ATOM 887 N N . TRP A 1 112 ? 24.071 -6.236 -28.686 1.00 88.62 112 TRP A N 1
ATOM 888 C CA . TRP A 1 112 ? 24.231 -7.122 -29.834 1.00 88.62 112 TRP A CA 1
ATOM 889 C C . TRP A 1 112 ? 24.716 -6.356 -31.068 1.00 88.62 112 TRP A C 1
ATOM 891 O O . TRP A 1 112 ? 25.659 -6.805 -31.711 1.00 88.62 112 TRP A O 1
ATOM 901 N N . ARG A 1 113 ? 24.157 -5.168 -31.351 1.00 85.00 113 ARG A N 1
ATOM 902 C CA . ARG A 1 113 ? 24.620 -4.307 -32.457 1.00 85.00 113 ARG A CA 1
ATOM 903 C C . ARG A 1 113 ? 26.036 -3.774 -32.247 1.00 85.00 113 ARG A C 1
ATOM 905 O O . ARG A 1 113 ? 26.779 -3.667 -33.213 1.00 85.00 113 ARG A O 1
ATOM 912 N N . MET A 1 114 ? 26.420 -3.457 -31.008 1.00 84.75 114 MET A N 1
ATOM 913 C CA . MET A 1 114 ? 27.802 -3.073 -30.676 1.00 84.75 114 MET A CA 1
ATOM 914 C C . MET A 1 114 ? 28.802 -4.205 -30.948 1.00 84.75 114 MET A C 1
ATOM 916 O O . MET A 1 114 ? 29.938 -3.930 -31.323 1.00 84.75 114 MET A O 1
ATOM 920 N N . ASN A 1 115 ? 28.391 -5.457 -30.719 1.00 84.62 115 ASN A N 1
ATOM 921 C CA . ASN A 1 115 ? 29.262 -6.634 -30.762 1.00 84.62 115 ASN A CA 1
ATOM 922 C C . ASN A 1 115 ? 29.193 -7.418 -32.082 1.00 84.62 115 ASN A C 1
ATOM 924 O O . ASN A 1 115 ? 30.001 -8.320 -32.294 1.00 84.62 115 ASN A O 1
ATOM 928 N N . SER A 1 116 ? 28.219 -7.141 -32.951 1.00 75.81 116 SER A N 1
ATOM 929 C CA . SER A 1 116 ? 28.121 -7.782 -34.259 1.00 75.81 116 SER A CA 1
ATOM 930 C C . SER A 1 116 ? 28.995 -7.048 -35.276 1.00 75.81 116 SER A C 1
ATOM 932 O O . SER A 1 116 ? 28.770 -5.866 -35.514 1.00 75.81 116 SER A O 1
ATOM 934 N N . ASP A 1 117 ? 29.881 -7.760 -35.980 1.00 65.12 117 ASP A N 1
ATOM 935 C CA . ASP A 1 117 ? 30.631 -7.255 -37.154 1.00 65.12 117 ASP A CA 1
ATOM 936 C C . ASP A 1 117 ? 29.726 -6.949 -38.377 1.00 65.12 117 ASP A C 1
ATOM 938 O O . ASP A 1 117 ? 30.186 -6.759 -39.504 1.00 65.12 117 ASP A O 1
ATOM 942 N N . VAL A 1 118 ? 28.405 -6.934 -38.180 1.00 63.56 118 VAL A N 1
ATOM 943 C CA . VAL A 1 118 ? 27.406 -6.622 -39.200 1.00 63.56 118 VAL A CA 1
ATOM 944 C C . VAL A 1 118 ? 27.326 -5.100 -39.361 1.00 63.56 118 VAL A C 1
ATOM 946 O O . VAL A 1 118 ? 27.257 -4.362 -38.387 1.00 63.56 118 VAL A O 1
ATOM 949 N N . TYR A 1 119 ? 27.307 -4.654 -40.620 1.00 56.25 119 TYR A N 1
ATOM 950 C CA . TYR A 1 119 ? 27.508 -3.300 -41.173 1.00 56.25 119 TYR A CA 1
ATOM 951 C C . TYR A 1 119 ? 26.726 -2.096 -40.582 1.00 56.25 119 TYR A C 1
ATOM 953 O O . TYR A 1 119 ? 26.821 -0.998 -41.132 1.00 56.25 119 TYR A O 1
ATOM 961 N N . ALA A 1 120 ? 25.945 -2.255 -39.513 1.00 70.38 120 ALA A N 1
ATOM 962 C CA . ALA A 1 120 ? 25.109 -1.203 -38.938 1.00 70.38 120 ALA A CA 1
ATOM 963 C C . ALA A 1 120 ? 25.464 -0.960 -37.458 1.00 70.38 120 ALA A C 1
ATOM 965 O O . ALA A 1 120 ? 24.849 -1.570 -36.578 1.00 70.38 120 ALA A O 1
ATOM 966 N N . PRO A 1 121 ? 26.435 -0.072 -37.165 1.00 77.38 121 PRO A N 1
ATOM 967 C CA . PRO A 1 121 ? 26.715 0.332 -35.793 1.00 77.38 121 PRO A CA 1
ATOM 968 C C . PRO A 1 121 ? 25.461 0.951 -35.152 1.00 77.38 121 PRO A C 1
ATOM 970 O O . PRO A 1 121 ? 24.646 1.560 -35.856 1.00 77.38 121 PRO A O 1
ATOM 973 N N . PRO A 1 122 ? 25.284 0.816 -33.828 1.00 83.19 122 PRO A N 1
ATOM 974 C CA . PRO A 1 122 ? 24.139 1.393 -33.143 1.00 83.19 122 PRO A CA 1
ATOM 975 C C . PRO A 1 122 ? 24.108 2.913 -33.295 1.00 83.19 122 PRO A C 1
ATOM 977 O O . PRO A 1 122 ? 25.132 3.600 -33.309 1.00 83.19 122 PRO A O 1
ATOM 980 N N . THR A 1 123 ? 22.894 3.429 -33.410 1.00 89.12 123 THR A N 1
ATOM 981 C CA . THR A 1 123 ? 22.614 4.839 -33.656 1.00 89.12 123 THR A CA 1
ATOM 982 C C . THR A 1 123 ? 22.449 5.614 -32.350 1.00 89.12 123 THR A C 1
ATOM 984 O O . THR A 1 123 ? 22.260 5.056 -31.266 1.00 89.12 123 THR A O 1
ATOM 987 N N . VAL A 1 124 ? 22.486 6.945 -32.456 1.00 90.31 124 VAL A N 1
ATOM 988 C CA . VAL A 1 124 ? 22.115 7.834 -31.344 1.00 90.31 124 VAL A CA 1
ATOM 989 C C . VAL A 1 124 ? 20.666 7.585 -30.908 1.00 90.31 124 VAL A C 1
ATOM 991 O O . VAL A 1 124 ? 20.370 7.678 -29.717 1.00 90.31 124 VAL A O 1
ATOM 994 N N . ASP A 1 125 ? 19.787 7.216 -31.841 1.00 91.81 125 ASP A N 1
ATOM 995 C CA . ASP A 1 125 ? 18.389 6.893 -31.555 1.00 91.81 125 A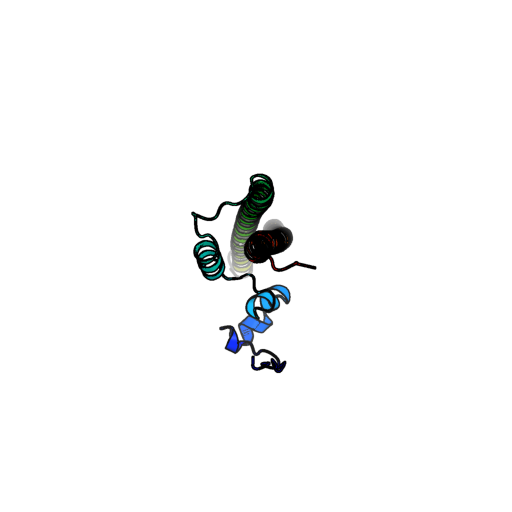SP A CA 1
ATOM 996 C C . ASP A 1 125 ? 18.269 5.616 -30.715 1.00 91.81 125 ASP A C 1
ATOM 998 O O . ASP A 1 125 ? 17.593 5.641 -29.689 1.00 91.81 125 ASP A O 1
ATOM 1002 N N . ASP A 1 126 ? 19.028 4.560 -31.036 1.00 90.88 126 ASP A N 1
ATOM 1003 C CA . ASP A 1 126 ? 19.069 3.335 -30.219 1.00 90.88 126 ASP A CA 1
ATOM 1004 C C . ASP A 1 126 ? 19.523 3.641 -28.775 1.00 90.88 126 ASP A C 1
ATOM 1006 O O . ASP A 1 126 ? 18.960 3.142 -27.797 1.00 90.88 126 ASP A O 1
ATOM 1010 N N . LEU A 1 127 ? 20.522 4.520 -28.613 1.00 90.94 127 LEU A N 1
ATOM 1011 C CA . LEU A 1 127 ? 20.972 4.966 -27.291 1.00 90.94 127 LEU A CA 1
ATOM 1012 C C . LEU A 1 127 ? 19.886 5.770 -26.553 1.00 90.94 127 LEU A C 1
ATOM 1014 O O . LEU A 1 127 ? 19.748 5.653 -25.329 1.00 90.94 127 LEU A O 1
ATOM 1018 N N . ASN A 1 128 ? 19.133 6.607 -27.268 1.00 95.56 128 ASN A N 1
ATOM 1019 C CA . ASN A 1 128 ? 18.037 7.389 -26.701 1.00 95.56 128 ASN A CA 1
ATOM 1020 C C . ASN A 1 128 ? 16.869 6.495 -26.266 1.00 95.56 128 ASN A C 1
ATOM 1022 O O . ASN A 1 128 ? 16.309 6.733 -25.195 1.00 95.56 128 ASN A O 1
ATOM 1026 N N . GLU A 1 129 ? 16.553 5.442 -27.020 1.00 95.12 129 GLU A N 1
ATOM 1027 C CA . GLU A 1 129 ? 15.539 4.445 -26.656 1.00 95.12 129 GLU A CA 1
ATOM 1028 C C . GLU A 1 129 ? 15.911 3.706 -25.365 1.00 95.12 129 GLU A C 1
ATOM 1030 O O . GLU A 1 129 ? 15.103 3.636 -24.435 1.00 95.12 129 GLU A O 1
ATOM 1035 N N . VAL A 1 130 ? 17.161 3.242 -25.240 1.00 94.00 130 VAL A N 1
ATOM 1036 C CA . VAL A 1 130 ? 17.653 2.602 -24.004 1.00 94.00 130 VAL A CA 1
ATOM 1037 C C . VAL A 1 130 ? 17.586 3.572 -22.818 1.00 94.00 130 VAL A C 1
ATOM 1039 O O . VAL A 1 130 ? 17.130 3.210 -21.730 1.00 94.00 130 VAL A O 1
ATOM 1042 N N . LYS A 1 131 ? 17.989 4.837 -23.008 1.00 96.06 131 LYS A N 1
ATOM 1043 C CA . LYS A 1 131 ? 17.896 5.873 -21.962 1.00 96.06 131 LYS A CA 1
ATOM 1044 C C . LYS A 1 131 ? 16.450 6.155 -21.553 1.00 96.06 131 LYS A C 1
ATOM 1046 O O . LYS A 1 131 ? 16.185 6.314 -20.357 1.00 96.06 131 LYS A O 1
ATOM 1051 N N . ALA A 1 132 ? 15.530 6.215 -22.513 1.00 95.88 132 ALA A N 1
ATOM 1052 C CA . ALA A 1 132 ? 14.108 6.421 -22.265 1.00 95.88 132 ALA A CA 1
ATOM 1053 C C . ALA A 1 132 ? 13.508 5.243 -21.483 1.00 95.88 132 ALA A C 1
ATOM 1055 O O . ALA A 1 132 ? 12.818 5.461 -20.485 1.00 95.88 132 ALA A O 1
ATOM 1056 N N . ALA A 1 133 ? 13.848 4.005 -21.849 1.00 95.12 133 ALA A N 1
ATOM 1057 C CA . ALA A 1 133 ? 13.417 2.811 -21.128 1.00 95.12 133 ALA A CA 1
ATOM 1058 C C . ALA A 1 133 ? 13.959 2.776 -19.689 1.00 95.12 133 ALA A C 1
ATOM 1060 O O . ALA A 1 133 ? 13.205 2.551 -18.741 1.00 95.12 133 ALA A O 1
ATOM 1061 N N . ALA A 1 134 ? 15.236 3.113 -19.484 1.00 94.50 134 ALA A N 1
ATOM 1062 C CA . ALA A 1 134 ? 15.812 3.234 -18.145 1.00 94.50 134 ALA A CA 1
ATOM 1063 C C . ALA A 1 134 ? 15.129 4.332 -17.303 1.00 94.50 134 ALA A C 1
ATOM 1065 O O . ALA A 1 134 ? 14.936 4.171 -16.093 1.00 94.50 134 ALA A O 1
ATOM 1066 N N . ALA A 1 135 ? 14.734 5.451 -17.919 1.00 96.69 135 ALA A N 1
ATOM 1067 C CA . ALA A 1 135 ? 13.947 6.486 -17.250 1.00 96.69 135 ALA A CA 1
ATOM 1068 C C . ALA A 1 135 ? 12.539 5.989 -16.879 1.00 96.69 135 ALA A C 1
ATOM 1070 O O . ALA A 1 135 ? 12.081 6.260 -15.766 1.00 96.69 135 ALA A O 1
ATOM 1071 N N . ALA A 1 136 ? 11.893 5.211 -17.751 1.00 94.88 136 ALA A N 1
ATOM 1072 C CA . ALA A 1 136 ? 10.604 4.584 -17.475 1.00 94.88 136 ALA A CA 1
ATOM 1073 C C . ALA A 1 136 ? 10.683 3.600 -16.294 1.00 94.88 136 ALA A C 1
ATOM 1075 O O . ALA A 1 136 ? 9.814 3.630 -15.424 1.00 94.88 136 ALA A O 1
ATOM 1076 N N . VAL A 1 137 ? 11.759 2.808 -16.185 1.00 97.44 137 VAL A N 1
ATOM 1077 C CA . VAL A 1 137 ? 12.006 1.935 -15.020 1.00 97.44 137 VAL A CA 1
ATOM 1078 C C . VAL A 1 137 ? 12.110 2.745 -13.727 1.00 97.44 137 VAL A C 1
ATOM 1080 O O . VAL A 1 137 ? 11.487 2.386 -12.728 1.00 97.44 137 VAL A O 1
ATOM 1083 N N . ARG A 1 138 ? 12.867 3.852 -13.721 1.00 96.94 138 ARG A N 1
ATOM 1084 C CA . ARG A 1 138 ? 12.976 4.726 -12.536 1.00 96.94 138 ARG A CA 1
ATOM 1085 C C . ARG A 1 138 ? 11.627 5.323 -12.142 1.00 96.94 138 ARG A C 1
ATOM 1087 O O . ARG A 1 138 ? 11.291 5.332 -10.961 1.00 96.94 138 ARG A O 1
ATOM 1094 N N . ALA A 1 139 ? 10.847 5.784 -13.118 1.00 96.19 139 ALA A N 1
ATOM 1095 C CA . ALA A 1 139 ? 9.511 6.316 -12.874 1.00 96.19 139 ALA A CA 1
ATOM 1096 C C . ALA A 1 139 ? 8.556 5.243 -12.320 1.00 96.19 139 ALA A C 1
ATOM 1098 O O . ALA A 1 139 ? 7.805 5.516 -11.387 1.00 96.19 139 ALA A O 1
ATOM 1099 N N . ALA A 1 140 ? 8.614 4.015 -12.847 1.00 94.00 140 ALA A N 1
ATOM 1100 C CA . ALA A 1 140 ? 7.822 2.896 -12.347 1.00 94.00 140 ALA A CA 1
ATOM 1101 C C . ALA A 1 140 ? 8.201 2.528 -10.903 1.00 94.00 140 ALA A C 1
ATOM 1103 O O . ALA A 1 140 ? 7.315 2.338 -10.075 1.00 94.00 140 ALA A O 1
ATOM 1104 N N . ARG A 1 141 ? 9.502 2.490 -10.577 1.00 95.94 141 ARG A N 1
ATOM 1105 C CA . ARG A 1 141 ? 9.984 2.237 -9.207 1.00 95.94 141 ARG A CA 1
ATOM 1106 C C . ARG A 1 141 ? 9.497 3.297 -8.228 1.00 95.94 141 ARG A C 1
ATOM 1108 O O . ARG A 1 141 ? 8.970 2.947 -7.185 1.00 95.94 141 ARG A O 1
ATOM 1115 N N . LYS A 1 142 ? 9.576 4.574 -8.608 1.00 97.12 142 LYS A N 1
ATOM 1116 C CA . LYS A 1 142 ? 9.057 5.664 -7.777 1.00 97.12 142 LYS A CA 1
ATOM 1117 C C . LYS A 1 142 ? 7.570 5.474 -7.448 1.00 97.12 142 LYS A C 1
ATOM 1119 O O . LYS A 1 142 ? 7.177 5.625 -6.300 1.00 97.12 142 LYS A O 1
ATOM 1124 N N . ARG A 1 143 ? 6.751 5.092 -8.434 1.00 93.69 143 ARG A N 1
ATOM 1125 C CA . ARG A 1 143 ? 5.322 4.801 -8.208 1.00 93.69 143 ARG A CA 1
ATOM 1126 C C . ARG A 1 143 ? 5.099 3.590 -7.307 1.00 93.69 143 ARG A C 1
ATOM 1128 O O . ARG A 1 143 ? 4.139 3.583 -6.542 1.00 93.69 143 ARG A O 1
ATOM 1135 N N . LEU A 1 144 ? 5.945 2.564 -7.413 1.00 94.44 144 LEU A N 1
ATOM 1136 C CA . LEU A 1 144 ? 5.897 1.408 -6.518 1.00 94.44 144 LEU A CA 1
ATOM 1137 C C . LEU A 1 144 ? 6.171 1.827 -5.071 1.00 94.44 144 LEU A C 1
ATOM 1139 O O . LEU A 1 144 ? 5.437 1.405 -4.183 1.00 94.44 144 LEU A O 1
ATOM 1143 N N . ASP A 1 145 ? 7.163 2.690 -4.853 1.00 94.06 145 ASP A N 1
ATOM 1144 C CA . ASP A 1 145 ? 7.475 3.232 -3.529 1.00 94.06 145 ASP A CA 1
ATOM 1145 C C . ASP A 1 145 ? 6.295 4.060 -2.982 1.00 94.06 145 ASP A C 1
ATOM 1147 O O . ASP A 1 145 ? 5.810 3.780 -1.888 1.00 94.06 145 ASP A O 1
ATOM 1151 N N . GLU A 1 146 ? 5.746 4.990 -3.777 1.00 92.75 146 GLU A N 1
ATOM 1152 C CA . GLU A 1 146 ? 4.562 5.802 -3.422 1.00 92.75 146 GLU A CA 1
ATOM 1153 C C . GLU A 1 146 ? 3.329 4.922 -3.092 1.00 92.75 146 GLU A C 1
ATOM 1155 O O . GLU A 1 146 ? 2.580 5.178 -2.142 1.00 92.75 146 GLU A O 1
ATOM 1160 N N . SER A 1 147 ? 3.127 3.837 -3.847 1.00 88.88 147 SER A N 1
ATOM 1161 C CA . SER A 1 147 ? 2.046 2.871 -3.597 1.00 88.88 147 SER A CA 1
ATOM 1162 C C . SER A 1 147 ? 2.306 2.047 -2.331 1.00 88.88 147 SER A C 1
ATOM 1164 O O . SER A 1 147 ? 1.379 1.767 -1.571 1.00 88.88 147 SER A O 1
ATOM 1166 N N . GLY A 1 148 ? 3.565 1.686 -2.070 1.00 86.06 148 GLY A N 1
ATOM 1167 C CA . GLY A 1 148 ? 3.983 0.983 -0.858 1.00 86.06 148 GLY A CA 1
ATOM 1168 C C . GLY A 1 148 ? 3.783 1.824 0.403 1.00 86.06 148 GLY A C 1
ATOM 1169 O O . GLY A 1 148 ? 3.309 1.309 1.416 1.00 86.06 148 GLY A O 1
ATOM 1170 N N . GLU A 1 149 ? 4.065 3.127 0.335 1.00 90.56 149 GLU A N 1
ATOM 1171 C CA . GLU A 1 149 ? 3.763 4.072 1.415 1.00 90.56 149 GLU A CA 1
ATOM 1172 C C . GLU A 1 149 ? 2.256 4.131 1.694 1.00 90.56 149 GLU A C 1
ATOM 1174 O O . GLU A 1 149 ? 1.831 3.990 2.844 1.00 90.56 149 GLU A O 1
ATOM 1179 N N . THR A 1 150 ? 1.440 4.257 0.645 1.00 84.75 150 THR A N 1
ATOM 1180 C CA . THR A 1 150 ? -0.028 4.297 0.757 1.00 84.75 150 THR A CA 1
ATOM 1181 C C . THR A 1 150 ? -0.584 3.022 1.401 1.00 84.75 150 THR A C 1
ATOM 1183 O O . THR A 1 150 ? -1.399 3.094 2.327 1.00 84.75 150 THR A O 1
ATOM 1186 N N . LEU A 1 151 ? -0.091 1.852 0.979 1.00 83.38 151 LEU A N 1
ATOM 1187 C CA . LEU A 1 151 ? -0.434 0.555 1.566 1.00 83.38 151 LEU A CA 1
ATOM 1188 C C . LEU A 1 151 ? -0.071 0.487 3.058 1.00 83.38 151 LEU A C 1
ATOM 1190 O O . LEU A 1 151 ? -0.882 0.048 3.879 1.00 83.38 151 LEU A O 1
ATOM 1194 N N . GLY A 1 152 ? 1.123 0.964 3.422 1.00 75.50 152 GLY A N 1
ATOM 1195 C CA . GLY A 1 152 ? 1.572 1.026 4.812 1.00 75.50 152 GLY A CA 1
ATOM 1196 C C . GLY A 1 152 ? 0.661 1.891 5.689 1.00 75.50 152 GLY A C 1
ATOM 1197 O O . GLY A 1 152 ? 0.268 1.468 6.780 1.00 75.50 152 GLY A O 1
ATOM 1198 N N . VAL A 1 153 ? 0.255 3.071 5.205 1.00 82.12 153 VAL A N 1
ATOM 1199 C CA . VAL A 1 153 ? -0.681 3.954 5.924 1.00 82.12 153 VAL A CA 1
ATOM 1200 C C . VAL A 1 153 ? -2.045 3.282 6.114 1.00 82.12 153 VAL A C 1
ATOM 1202 O O . VAL A 1 153 ? -2.577 3.286 7.230 1.00 82.12 153 VAL A O 1
ATOM 1205 N N . ALA A 1 154 ? -2.593 2.660 5.066 1.00 70.88 154 ALA A N 1
ATOM 1206 C CA . ALA A 1 154 ? -3.875 1.957 5.136 1.00 70.88 154 ALA A CA 1
ATOM 1207 C C . ALA A 1 154 ? -3.843 0.808 6.161 1.00 70.88 154 ALA A C 1
ATOM 1209 O O . ALA A 1 154 ? -4.758 0.662 6.977 1.00 70.88 154 ALA A O 1
ATOM 1210 N N . GLN A 1 155 ? -2.747 0.043 6.201 1.00 80.94 155 GLN A N 1
ATOM 1211 C CA . GLN A 1 155 ? -2.567 -1.050 7.155 1.00 80.94 155 GLN A CA 1
ATOM 1212 C C . GLN A 1 155 ? -2.525 -0.559 8.611 1.00 80.94 155 GLN A C 1
ATOM 1214 O O . GLN A 1 155 ? -3.179 -1.140 9.485 1.00 80.94 155 GLN A O 1
ATOM 1219 N N . VAL A 1 156 ? -1.796 0.529 8.892 1.00 76.69 156 VAL A N 1
ATOM 1220 C CA . VAL A 1 156 ? -1.738 1.127 10.239 1.00 76.69 156 VAL A CA 1
ATOM 1221 C C . VAL A 1 156 ? -3.113 1.637 10.667 1.00 76.69 156 VAL A C 1
ATOM 1223 O O . VAL A 1 156 ? -3.538 1.382 11.801 1.00 76.69 156 VAL A O 1
ATOM 1226 N N . ALA A 1 157 ? -3.839 2.307 9.769 1.00 69.06 157 ALA A N 1
ATOM 1227 C CA . ALA A 1 157 ? -5.182 2.805 10.043 1.00 69.06 157 ALA A CA 1
ATOM 1228 C C . ALA A 1 157 ? -6.158 1.659 10.362 1.00 69.06 157 ALA A C 1
ATOM 1230 O O . ALA A 1 157 ? -6.864 1.715 11.376 1.00 69.06 157 ALA A O 1
ATOM 1231 N N . MET A 1 158 ? -6.145 0.589 9.560 1.00 80.06 158 MET A N 1
ATOM 1232 C CA . MET A 1 158 ? -6.955 -0.613 9.776 1.00 80.06 158 MET A CA 1
ATOM 1233 C C . MET A 1 158 ? -6.649 -1.264 11.132 1.00 80.06 158 MET A C 1
ATOM 1235 O O . MET A 1 158 ? -7.566 -1.519 11.917 1.00 80.06 158 MET A O 1
ATOM 1239 N N . ASN A 1 159 ? -5.374 -1.510 11.444 1.00 74.44 159 ASN A N 1
ATOM 1240 C CA . ASN A 1 159 ? -4.970 -2.136 12.708 1.00 74.44 159 ASN A CA 1
ATOM 1241 C C . ASN A 1 159 ? -5.367 -1.281 13.918 1.00 74.44 159 ASN A C 1
ATOM 1243 O O . ASN A 1 159 ? -5.891 -1.796 14.910 1.00 74.44 159 ASN A O 1
ATOM 1247 N N . THR A 1 160 ? -5.203 0.038 13.813 1.00 74.75 160 THR A N 1
ATOM 1248 C CA . THR A 1 160 ? -5.634 0.986 14.848 1.00 74.75 160 THR A CA 1
ATOM 1249 C C . THR A 1 160 ? -7.147 0.934 15.061 1.00 74.75 160 THR A C 1
ATOM 1251 O O . THR A 1 160 ? -7.617 0.907 16.202 1.00 74.75 160 THR A O 1
ATOM 1254 N N . ALA A 1 161 ? -7.927 0.876 13.979 1.00 65.69 161 ALA A N 1
ATOM 1255 C CA . ALA A 1 161 ? -9.379 0.778 14.059 1.00 65.69 161 ALA A CA 1
ATOM 1256 C C . ALA A 1 161 ? -9.841 -0.553 14.665 1.00 65.69 161 ALA A C 1
ATOM 1258 O O . ALA A 1 161 ? -10.719 -0.539 15.529 1.00 65.69 161 ALA A O 1
ATOM 1259 N N . LYS A 1 162 ? -9.211 -1.676 14.296 1.00 73.19 162 LYS A N 1
ATOM 1260 C CA . LYS A 1 162 ? -9.465 -2.996 14.899 1.00 73.19 162 LYS A CA 1
ATOM 1261 C C . LYS A 1 162 ? -9.192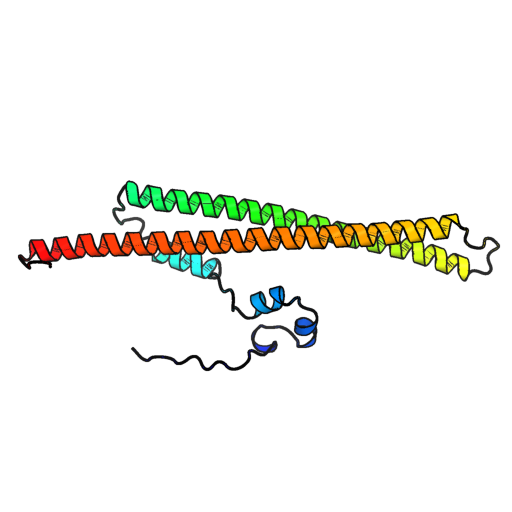 -2.981 16.406 1.00 73.19 162 LYS A C 1
ATOM 1263 O O . LYS A 1 162 ? -10.036 -3.414 17.189 1.00 73.19 162 LYS A O 1
ATOM 1268 N N . ALA A 1 163 ? -8.069 -2.400 16.835 1.00 65.44 163 ALA A N 1
ATOM 1269 C CA . ALA A 1 163 ? -7.733 -2.265 18.253 1.00 65.44 163 ALA A CA 1
ATOM 1270 C C . ALA A 1 163 ? -8.712 -1.353 19.018 1.00 65.44 163 ALA A C 1
ATOM 1272 O O . ALA A 1 163 ? -9.050 -1.620 20.173 1.00 65.44 163 ALA A O 1
ATOM 1273 N N . ALA A 1 164 ? -9.185 -0.265 18.403 1.00 61.50 164 ALA A N 1
ATOM 1274 C CA . ALA A 1 164 ? -10.208 0.598 18.994 1.00 61.50 164 ALA A CA 1
ATOM 1275 C C . ALA A 1 164 ? -11.563 -0.118 19.121 1.00 61.50 164 ALA A C 1
ATOM 1277 O O . ALA A 1 164 ? -12.179 -0.058 20.183 1.00 61.50 164 ALA A O 1
ATOM 1278 N N . ALA A 1 165 ? -11.985 -0.844 18.082 1.00 63.59 165 ALA A N 1
ATOM 1279 C CA . ALA A 1 165 ? -13.212 -1.638 18.090 1.00 63.59 165 ALA A CA 1
ATOM 1280 C C . ALA A 1 165 ? -13.187 -2.713 19.187 1.00 63.59 165 ALA A C 1
ATOM 1282 O O . ALA A 1 165 ? -14.163 -2.879 19.917 1.00 63.59 165 ALA A O 1
ATOM 1283 N N . TYR A 1 166 ? -12.052 -3.400 19.351 1.00 69.56 166 TYR A N 1
ATOM 1284 C CA . TYR A 1 166 ? -11.860 -4.369 20.428 1.00 69.56 166 TYR A CA 1
ATOM 1285 C C . TYR A 1 166 ? -11.987 -3.720 21.813 1.00 69.56 166 TYR A C 1
ATOM 1287 O O . TYR A 1 166 ? -12.753 -4.194 22.648 1.00 69.56 166 TYR A O 1
ATOM 1295 N N . ARG A 1 167 ? -11.294 -2.596 22.049 1.00 62.34 167 ARG A N 1
ATOM 1296 C CA . ARG A 1 167 ? -11.365 -1.873 23.330 1.00 62.34 167 ARG A CA 1
ATOM 1297 C C . ARG A 1 167 ? -12.784 -1.417 23.664 1.00 62.34 167 ARG A C 1
ATOM 1299 O O . ARG A 1 167 ? -13.219 -1.624 24.790 1.00 62.34 167 ARG A O 1
ATOM 1306 N N . ALA A 1 168 ? -13.512 -0.863 22.693 1.00 59.94 168 ALA A N 1
ATOM 1307 C CA . ALA A 1 168 ? -14.903 -0.456 22.885 1.00 59.94 168 ALA A CA 1
ATOM 1308 C C . ALA A 1 168 ? -15.783 -1.641 23.323 1.00 59.94 168 ALA A C 1
ATOM 1310 O O . ALA A 1 168 ? -16.533 -1.530 24.287 1.00 59.94 168 ALA A O 1
ATOM 1311 N N . ARG A 1 169 ? -15.623 -2.807 22.683 1.00 62.03 169 ARG A N 1
ATOM 1312 C CA . ARG A 1 169 ? -16.357 -4.033 23.041 1.00 62.03 169 ARG A CA 1
ATOM 1313 C C . ARG A 1 169 ? -16.026 -4.540 24.447 1.00 62.03 169 ARG A C 1
ATOM 1315 O O . ARG A 1 169 ? -16.922 -4.989 25.155 1.00 62.03 169 ARG A O 1
ATOM 1322 N N . VAL A 1 170 ? -14.758 -4.483 24.856 1.00 61.22 170 VAL A N 1
ATOM 1323 C CA . VAL A 1 170 ? -14.342 -4.892 26.210 1.00 61.22 170 VAL A CA 1
ATOM 1324 C C . VAL A 1 170 ? -14.939 -3.968 27.276 1.00 61.22 170 VAL A C 1
ATOM 1326 O O . VAL A 1 170 ? -15.399 -4.458 28.304 1.00 61.22 170 VAL A O 1
ATOM 1329 N N . VAL A 1 171 ? -14.970 -2.655 27.027 1.00 63.28 171 VAL A N 1
ATOM 1330 C CA . VAL A 1 171 ? -15.563 -1.672 27.951 1.00 63.28 171 VAL A CA 1
ATOM 1331 C C . VAL A 1 171 ? -17.064 -1.902 28.116 1.00 63.28 171 VAL A C 1
ATOM 1333 O O . VAL A 1 171 ? -17.522 -2.015 29.248 1.00 63.28 171 VAL A O 1
ATOM 1336 N N . VAL A 1 172 ? -17.800 -2.071 27.011 1.00 62.09 172 VAL A N 1
ATOM 1337 C CA . VAL A 1 172 ? -19.242 -2.386 27.035 1.00 62.09 172 VAL A CA 1
ATOM 1338 C C . VAL A 1 172 ? -19.522 -3.615 27.909 1.00 62.09 172 VAL A C 1
ATOM 1340 O O . VAL A 1 172 ? -20.349 -3.560 28.813 1.00 62.09 172 VAL A O 1
ATOM 1343 N N . ARG A 1 173 ? -18.751 -4.697 27.741 1.00 63.00 173 ARG A N 1
ATOM 1344 C CA . ARG A 1 173 ? -18.903 -5.905 28.575 1.00 63.00 173 ARG A CA 1
ATOM 1345 C C . ARG A 1 173 ? -18.605 -5.679 30.046 1.00 63.00 173 ARG A C 1
ATOM 1347 O O . ARG A 1 173 ? -19.238 -6.288 30.903 1.00 63.00 173 ARG A O 1
ATOM 1354 N N . ALA A 1 174 ? -17.591 -4.876 30.359 1.00 62.84 174 ALA A N 1
ATOM 1355 C CA . ALA A 1 174 ? -17.265 -4.566 31.745 1.00 62.84 174 ALA A CA 1
ATOM 1356 C C . ALA A 1 174 ? -18.418 -3.801 32.416 1.00 62.84 174 ALA A C 1
ATOM 1358 O O . ALA A 1 174 ? -18.758 -4.091 33.562 1.00 62.84 174 ALA A O 1
ATOM 1359 N N . GLU A 1 175 ? -19.056 -2.881 31.689 1.00 72.19 175 GLU A N 1
ATOM 1360 C CA . GLU A 1 175 ? -20.241 -2.161 32.157 1.00 72.19 175 GLU A CA 1
ATOM 1361 C C . GLU A 1 175 ? -21.454 -3.083 32.324 1.00 72.19 175 GLU A C 1
ATOM 1363 O O . GLU A 1 175 ? -22.131 -3.004 33.349 1.00 72.19 175 GLU A O 1
ATOM 1368 N N . GLU A 1 176 ? -21.705 -3.995 31.384 1.00 68.00 176 GLU A N 1
ATOM 1369 C CA . GLU A 1 176 ? -22.768 -5.005 31.494 1.00 68.00 176 GLU A CA 1
ATOM 1370 C C . GLU A 1 176 ? -22.563 -5.928 32.699 1.00 68.00 176 GLU A C 1
ATOM 1372 O O . GLU A 1 176 ? -23.465 -6.096 33.521 1.00 68.00 176 GLU A O 1
ATOM 1377 N N . ASN A 1 177 ? -21.354 -6.467 32.869 1.00 63.44 177 ASN A N 1
ATOM 1378 C CA . ASN A 1 177 ? -21.023 -7.316 34.013 1.00 63.44 177 ASN A CA 1
ATOM 1379 C C . ASN A 1 177 ? -21.179 -6.568 35.342 1.00 63.44 177 ASN A C 1
ATOM 1381 O O . ASN A 1 177 ? -21.613 -7.164 36.333 1.00 63.44 177 ASN A O 1
ATOM 1385 N N . ARG A 1 178 ? -20.870 -5.263 35.369 1.00 72.81 178 ARG A N 1
ATOM 1386 C CA . ARG A 1 178 ? -21.137 -4.407 36.529 1.00 72.81 178 ARG A CA 1
ATOM 1387 C C . ARG A 1 178 ? -22.639 -4.287 36.789 1.00 72.81 178 ARG A C 1
ATOM 1389 O O . ARG A 1 178 ? -23.053 -4.561 37.904 1.00 72.81 178 ARG A O 1
ATOM 1396 N N . LYS A 1 179 ? -23.461 -3.979 35.775 1.00 68.88 179 LYS A N 1
ATOM 1397 C CA . LYS A 1 179 ? -24.933 -3.882 35.909 1.00 68.88 179 LYS A CA 1
ATOM 1398 C C . LYS A 1 179 ? -25.544 -5.175 36.473 1.00 68.88 179 LYS A C 1
ATOM 1400 O O . LYS A 1 179 ? -26.388 -5.108 37.364 1.00 68.88 179 LYS A O 1
ATOM 1405 N N . VAL A 1 180 ? -25.105 -6.341 35.990 1.00 65.44 180 VAL A N 1
ATOM 1406 C CA . VAL A 1 180 ? -25.567 -7.654 36.484 1.00 65.44 180 VAL A CA 1
ATOM 1407 C C . VAL A 1 180 ? -25.114 -7.892 37.923 1.00 65.44 180 VAL A C 1
ATOM 1409 O O . VAL A 1 180 ? -25.916 -8.304 38.760 1.00 65.44 180 VAL A O 1
ATOM 1412 N N . SER A 1 181 ? -23.847 -7.607 38.230 1.00 63.16 181 SER A N 1
ATOM 1413 C CA . SER A 1 181 ? -23.309 -7.758 39.587 1.00 63.16 181 SER A CA 1
ATOM 1414 C C . SER A 1 181 ? -24.043 -6.848 40.576 1.00 63.16 181 SER A C 1
ATOM 1416 O O . SER A 1 181 ? -24.478 -7.318 41.623 1.00 63.16 181 SER A O 1
ATOM 1418 N N . ASP A 1 182 ? -24.270 -5.585 40.213 1.00 72.31 182 ASP A N 1
ATOM 1419 C CA . ASP A 1 182 ? -25.019 -4.612 41.012 1.00 72.31 182 ASP A CA 1
ATOM 1420 C C . ASP A 1 182 ? -26.464 -5.074 41.247 1.00 72.31 182 ASP A C 1
ATOM 1422 O O . ASP A 1 182 ? -26.982 -4.954 42.359 1.00 72.31 182 ASP A O 1
ATOM 1426 N N . ALA A 1 183 ? -27.115 -5.640 40.224 1.00 65.75 183 ALA A N 1
ATOM 1427 C CA . ALA A 1 183 ? -28.463 -6.189 40.342 1.00 65.75 183 ALA A CA 1
ATOM 1428 C C . ALA A 1 183 ? -28.518 -7.375 41.321 1.00 65.75 183 ALA A C 1
ATOM 1430 O O . ALA A 1 183 ? -29.380 -7.395 42.196 1.00 65.75 183 ALA A O 1
ATOM 1431 N N . ILE A 1 184 ? -27.571 -8.316 41.229 1.00 64.31 184 ILE A N 1
ATOM 1432 C CA . ILE A 1 184 ? -27.472 -9.474 42.137 1.00 64.31 184 ILE A CA 1
ATOM 1433 C C . ILE A 1 184 ? -27.198 -9.027 43.577 1.00 64.31 184 ILE A C 1
ATOM 1435 O O . ILE A 1 184 ? -27.783 -9.562 44.520 1.00 64.31 184 ILE A O 1
ATOM 1439 N N . LEU A 1 185 ? -26.294 -8.064 43.768 1.00 67.31 185 LEU A N 1
ATOM 1440 C CA . LEU A 1 185 ? -25.955 -7.553 45.095 1.00 67.31 185 LEU A CA 1
ATOM 1441 C C . LEU A 1 185 ? -27.150 -6.834 45.731 1.00 67.31 185 LEU A C 1
ATOM 1443 O O . LEU A 1 185 ? -27.462 -7.091 46.895 1.00 67.31 185 LEU A O 1
ATOM 1447 N N . ARG A 1 186 ? -27.871 -6.017 44.953 1.00 73.25 186 ARG A N 1
ATOM 1448 C CA . ARG A 1 186 ? -29.094 -5.342 45.406 1.00 73.25 186 ARG A CA 1
ATOM 1449 C C . ARG A 1 186 ? -30.202 -6.334 45.769 1.00 73.25 186 ARG A C 1
ATOM 1451 O O . ARG A 1 186 ? -30.818 -6.163 46.816 1.00 73.25 186 ARG A O 1
ATOM 1458 N N . ASP A 1 187 ? -30.429 -7.363 44.952 1.00 80.56 187 ASP A N 1
ATOM 1459 C CA . ASP A 1 187 ? -31.426 -8.417 45.216 1.00 80.56 187 ASP A CA 1
ATOM 1460 C C . ASP A 1 187 ? -31.136 -9.172 46.525 1.00 80.56 187 ASP A C 1
ATOM 1462 O O . ASP A 1 187 ? -32.032 -9.545 47.276 1.00 80.56 187 ASP A O 1
ATOM 1466 N N . ARG A 1 188 ? -29.852 -9.302 46.876 1.00 73.00 188 ARG A N 1
ATOM 1467 C CA . ARG A 1 188 ? -29.400 -9.904 48.138 1.00 73.00 188 ARG A CA 1
ATOM 1468 C C . ARG A 1 188 ? -29.373 -8.938 49.325 1.00 73.00 188 ARG A C 1
ATOM 1470 O O . ARG A 1 188 ? -28.888 -9.314 50.390 1.00 73.00 188 ARG A O 1
ATOM 1477 N N . GLY A 1 189 ? -29.850 -7.703 49.162 1.00 76.88 189 GLY A N 1
ATOM 1478 C CA . GLY A 1 189 ? -29.819 -6.677 50.208 1.00 76.88 189 GLY A CA 1
ATOM 1479 C C . GLY A 1 189 ? -28.407 -6.219 50.593 1.00 76.88 189 GLY A C 1
ATOM 1480 O O . GLY A 1 189 ? -28.221 -5.631 51.657 1.00 76.88 189 GLY A O 1
ATOM 1481 N N . ILE A 1 190 ? -27.401 -6.488 49.754 1.00 75.12 190 ILE A N 1
ATOM 1482 C CA . ILE A 1 190 ? -26.018 -6.063 49.974 1.00 75.12 190 ILE A CA 1
ATOM 1483 C C . ILE A 1 190 ? -25.876 -4.650 49.405 1.00 75.12 190 ILE A C 1
ATOM 1485 O O . ILE A 1 190 ? -26.022 -4.436 48.202 1.00 75.12 190 ILE A O 1
ATOM 1489 N N . ALA A 1 191 ? -25.599 -3.674 50.270 1.00 57.06 191 ALA A N 1
ATOM 1490 C CA . ALA A 1 191 ? -25.327 -2.308 49.837 1.00 57.06 191 ALA A CA 1
ATOM 1491 C C . ALA A 1 191 ? -24.024 -2.267 49.018 1.00 57.06 191 ALA A C 1
ATOM 1493 O O . ALA A 1 191 ? -22.963 -2.649 49.512 1.00 57.06 191 ALA A O 1
ATOM 1494 N N . VAL A 1 192 ? -24.119 -1.812 47.768 1.00 58.06 192 VAL A N 1
ATOM 1495 C CA . VAL A 1 192 ? -22.980 -1.605 46.861 1.00 58.06 192 VAL A CA 1
ATOM 1496 C C . VAL A 1 192 ? -22.537 -0.146 46.987 1.00 58.06 192 VAL A C 1
ATOM 1498 O O . VAL A 1 192 ? -23.370 0.748 46.829 1.00 58.06 192 VAL A O 1
ATOM 1501 N N . GLY A 1 193 ? -21.264 0.081 47.316 1.00 44.97 193 GLY A N 1
ATOM 1502 C CA . GLY A 1 193 ? -20.618 1.397 47.407 1.00 44.97 193 GLY A CA 1
ATOM 1503 C C . GLY A 1 193 ? -19.460 1.516 46.432 1.00 44.97 193 GLY A C 1
ATOM 1504 O O . GLY A 1 193 ? -18.837 0.468 46.148 1.00 44.97 193 GLY A O 1
#

Secondary structure (DSSP, 8-state):
--------PPPPGGGGT--HHHHHHS-HHHHHHHTTTT----HHHHHHHHHHH--TTS---HHHHHHHHHHHHHHHHHHHHHHHHHHHHHHHHHHHHHHHHHHHHHHHHHHHHHH--SS-PPPHHHHHHHHHHHHHHHHHHHHHHHHHHHHHHHHHHHHHHHHHHHHHHHHHHHHHHHHHHHHHHHHTT----